Protein AF-A0A956TU95-F1 (afdb_monomer)

Foldseek 3Di:
DDDDDDDDDDDPDDDDDPPPNDPPPPPDPPPPPDDDPPDDDDPVRLVVQLVVLVVVCVVVVNPADEDEDEQQLQDAPFCLQGHAPVRNPVVVVVVVSVVHDHYHYQAQFAAFLVDPPSVRGDDPDGHLLNDDLQCCCDVVVPRLDPPCLSVVSSVPHPCPPVSHGPRNCSPPVNSVVSVVSSVVSCVVCVVVCVVVVVVVVVVCVVCVVPVVLVVVLVCCCVPPQVHNDLVNRDDPCSVVNVVSD

pLDDT: mean 85.21, std 19.34, range [27.42, 98.31]

Structure (mmCIF, N/CA/C/O backbone):
data_AF-A0A956TU95-F1
#
_entry.id   AF-A0A956TU95-F1
#
loop_
_atom_site.group_PDB
_atom_site.id
_atom_site.type_symbol
_atom_site.label_atom_id
_atom_site.label_alt_id
_atom_site.label_comp_id
_atom_site.label_asym_id
_atom_site.label_entity_id
_atom_site.label_seq_id
_atom_site.pdbx_PDB_ins_code
_atom_site.Cartn_x
_atom_site.Cartn_y
_atom_site.Cartn_z
_atom_site.occupancy
_atom_site.B_iso_or_equiv
_atom_site.auth_seq_id
_atom_site.auth_comp_id
_atom_site.auth_asym_id
_atom_site.auth_atom_id
_atom_site.pdbx_PDB_model_num
ATOM 1 N N . MET A 1 1 ? -40.706 9.376 -13.034 1.00 37.94 1 MET A N 1
ATOM 2 C CA . MET A 1 1 ? -40.965 10.592 -12.230 1.00 37.94 1 MET A CA 1
ATOM 3 C C . MET A 1 1 ? -40.762 10.244 -10.765 1.00 37.94 1 MET A C 1
ATOM 5 O O . MET A 1 1 ? -41.643 9.656 -10.154 1.00 37.94 1 MET A O 1
ATOM 9 N N . THR A 1 2 ? -39.578 10.524 -10.228 1.00 31.56 2 THR A N 1
ATOM 10 C CA . THR A 1 2 ? -39.187 10.119 -8.871 1.00 31.56 2 THR A CA 1
ATOM 11 C C . THR A 1 2 ? -39.361 11.313 -7.941 1.00 31.56 2 THR A C 1
ATOM 13 O O . THR A 1 2 ? -38.706 12.337 -8.124 1.00 31.56 2 THR A O 1
ATOM 16 N N . ARG A 1 3 ? -40.287 11.216 -6.980 1.00 27.42 3 ARG A N 1
ATOM 17 C CA . ARG A 1 3 ? -40.495 12.244 -5.952 1.00 27.42 3 ARG A CA 1
ATOM 18 C C . ARG A 1 3 ? -39.303 12.250 -4.998 1.00 27.42 3 ARG A C 1
ATOM 20 O O . ARG A 1 3 ? -39.079 11.281 -4.280 1.00 27.42 3 ARG A O 1
ATOM 27 N N . ILE A 1 4 ? -38.567 13.355 -4.988 1.00 32.22 4 ILE A N 1
ATOM 28 C CA . ILE A 1 4 ? -37.558 13.663 -3.976 1.00 32.22 4 ILE A CA 1
ATOM 29 C C . ILE A 1 4 ? -38.304 14.245 -2.772 1.00 32.22 4 ILE A C 1
ATOM 31 O O . ILE A 1 4 ? -38.918 15.305 -2.884 1.00 32.22 4 ILE A O 1
ATOM 35 N N . TYR A 1 5 ? -38.279 13.554 -1.633 1.00 29.09 5 TYR A N 1
ATOM 36 C CA . TYR A 1 5 ? -38.704 14.139 -0.362 1.00 29.09 5 TYR A CA 1
ATOM 37 C C . TYR A 1 5 ? -37.517 14.896 0.250 1.00 29.09 5 TYR A C 1
ATOM 39 O O . TYR A 1 5 ? -36.448 14.302 0.408 1.00 29.09 5 TYR A O 1
ATOM 47 N N . PRO A 1 6 ? -37.655 16.186 0.600 1.00 32.53 6 PRO A N 1
ATOM 48 C CA . PRO A 1 6 ? -36.599 16.904 1.295 1.00 32.53 6 PRO A CA 1
ATOM 49 C C . PRO A 1 6 ? -36.477 16.382 2.731 1.00 32.53 6 PRO A C 1
ATOM 51 O O . PRO A 1 6 ? -37.442 16.375 3.493 1.00 32.53 6 PRO A O 1
ATOM 54 N N . PHE A 1 7 ? -35.272 15.954 3.103 1.00 31.30 7 PHE A N 1
ATOM 55 C CA . PHE A 1 7 ? -34.919 15.633 4.481 1.00 31.30 7 PHE A CA 1
ATOM 56 C C . PHE A 1 7 ? -34.656 16.940 5.239 1.00 31.30 7 PHE A C 1
ATOM 58 O O . PHE A 1 7 ? -33.588 17.541 5.128 1.00 31.30 7 PHE A O 1
ATOM 65 N N . THR A 1 8 ? -35.643 17.416 5.993 1.00 35.06 8 THR A N 1
ATOM 66 C CA . THR A 1 8 ? -35.472 18.500 6.964 1.00 35.06 8 THR A CA 1
ATOM 67 C C . THR A 1 8 ? -34.904 17.924 8.259 1.00 35.06 8 THR A C 1
ATOM 69 O O . THR A 1 8 ? -35.538 17.100 8.915 1.00 35.06 8 THR A O 1
ATOM 72 N N . ALA A 1 9 ? -33.706 18.367 8.649 1.00 31.89 9 ALA A N 1
ATOM 73 C CA . ALA A 1 9 ? -33.129 18.032 9.948 1.00 31.89 9 ALA A CA 1
ATOM 74 C C . ALA A 1 9 ? -34.077 18.471 11.086 1.00 31.89 9 ALA A C 1
ATOM 76 O O . ALA A 1 9 ? -34.604 19.590 11.031 1.00 31.89 9 ALA A O 1
ATOM 77 N N . PRO A 1 10 ? -34.291 17.660 12.140 1.00 32.12 10 PRO A N 1
ATOM 78 C CA . PRO A 1 10 ? -35.087 18.098 13.275 1.00 32.12 10 PRO A CA 1
ATOM 79 C C . PRO A 1 10 ? -34.372 19.262 13.963 1.00 32.12 10 PRO A C 1
ATOM 81 O O . PRO A 1 10 ? -33.231 19.130 14.410 1.00 32.12 10 PRO A O 1
ATOM 84 N N . ARG A 1 11 ? -35.050 20.409 14.090 1.00 36.69 11 ARG A N 1
ATOM 85 C CA . ARG A 1 11 ? -34.656 21.420 15.076 1.00 36.69 11 ARG A CA 1
ATOM 86 C C . ARG A 1 11 ? -34.675 20.734 16.442 1.00 36.69 11 ARG A C 1
ATOM 88 O O . ARG A 1 11 ? -35.673 20.105 16.784 1.00 36.69 11 ARG A O 1
ATOM 95 N N . LEU A 1 12 ? -33.586 20.847 17.202 1.00 36.19 12 LEU A N 1
ATOM 96 C CA . LEU A 1 12 ? -33.517 20.428 18.604 1.00 36.19 12 LEU A CA 1
ATOM 97 C C . LEU A 1 12 ? -34.580 21.200 19.401 1.00 36.19 12 LEU A C 1
ATOM 99 O O . LEU A 1 12 ? -34.332 22.291 19.906 1.00 36.19 12 LEU A O 1
ATOM 103 N N . GLY A 1 13 ? -35.790 20.648 19.452 1.00 35.81 13 GLY A N 1
ATOM 104 C CA . GLY A 1 13 ? -36.880 21.147 20.271 1.00 35.81 13 GLY A CA 1
ATOM 105 C C . GLY A 1 13 ? -36.526 20.979 21.743 1.00 35.81 13 GLY A C 1
ATOM 106 O O . GLY A 1 13 ? -35.998 19.944 22.159 1.00 35.81 13 GLY A O 1
ATOM 107 N N . ALA A 1 14 ? -36.800 22.011 22.536 1.00 46.06 14 ALA A N 1
ATOM 108 C CA . ALA A 1 14 ? -36.749 21.916 23.986 1.00 46.06 14 ALA A CA 1
ATOM 109 C C . ALA A 1 14 ? -37.620 20.735 24.456 1.00 46.06 14 ALA A C 1
ATOM 111 O O . ALA A 1 14 ? -38.730 20.537 23.962 1.00 46.06 14 ALA A O 1
ATOM 112 N N . ARG A 1 15 ? -37.098 19.932 25.392 1.00 43.94 15 ARG A N 1
ATOM 113 C CA . ARG A 1 15 ? -37.820 18.777 25.947 1.00 43.94 15 ARG A CA 1
ATOM 114 C C . ARG A 1 15 ? -39.128 19.236 26.611 1.00 43.94 15 ARG A C 1
ATOM 116 O O . ARG A 1 15 ? -39.097 20.251 27.310 1.00 43.94 15 ARG A O 1
ATOM 123 N N . PRO A 1 16 ? -40.237 18.492 26.458 1.00 37.62 16 PRO A N 1
ATOM 124 C CA . PRO A 1 16 ? -41.486 18.827 27.129 1.00 37.62 16 PRO A CA 1
ATOM 125 C C . PRO A 1 16 ? -41.332 18.687 28.650 1.00 37.62 16 PRO A C 1
ATOM 127 O O . PRO A 1 16 ? -40.654 17.779 29.141 1.00 37.62 16 PRO A O 1
ATOM 130 N N . ALA A 1 17 ? -41.937 19.617 29.391 1.00 40.88 17 ALA A N 1
ATOM 131 C CA . ALA A 1 17 ? -42.044 19.551 30.844 1.00 40.88 17 ALA A CA 1
ATOM 132 C C . ALA A 1 17 ? -43.055 18.464 31.250 1.00 40.88 17 ALA A C 1
ATOM 134 O O . ALA A 1 17 ? -44.047 18.250 30.554 1.00 40.88 17 ALA A O 1
ATOM 135 N N . GLY A 1 18 ? -42.792 17.779 32.366 1.00 42.84 18 GLY A N 1
ATOM 136 C CA . GLY A 1 18 ? -43.745 16.846 32.970 1.00 42.84 18 GLY A CA 1
ATOM 137 C C . GLY A 1 18 ? -44.999 17.554 33.515 1.00 42.84 18 GLY A C 1
ATOM 138 O O . GLY A 1 18 ? -45.010 18.787 33.598 1.00 42.84 18 GLY A O 1
ATOM 139 N N . PRO A 1 19 ? -46.045 16.792 33.896 1.00 44.75 19 PRO A N 1
ATOM 140 C CA . PRO A 1 19 ? -47.382 17.308 34.232 1.00 44.75 19 PRO A CA 1
ATOM 141 C C . PRO A 1 19 ? -47.441 18.272 35.429 1.00 44.75 19 PRO A C 1
ATOM 143 O O . PRO A 1 19 ? -48.472 18.884 35.681 1.00 44.75 19 PRO A O 1
ATOM 146 N N . ASP A 1 20 ? -46.353 18.404 36.178 1.00 49.84 20 ASP A N 1
ATOM 147 C CA . ASP A 1 20 ? -46.237 19.134 37.437 1.00 49.84 20 ASP A CA 1
ATOM 148 C C . ASP A 1 20 ? -45.259 20.324 37.371 1.00 49.84 20 ASP A C 1
ATOM 150 O O . ASP A 1 20 ? -44.942 20.931 38.394 1.00 49.84 20 ASP A O 1
ATOM 154 N N . GLY A 1 21 ? -44.760 20.685 36.180 1.00 46.00 21 GLY A N 1
ATOM 155 C CA . GLY A 1 21 ? -43.944 21.894 35.970 1.00 46.00 21 GLY A CA 1
ATOM 156 C C . GLY A 1 21 ? -42.587 21.901 36.691 1.00 46.00 21 GLY A C 1
ATOM 157 O O . GLY A 1 21 ? -41.833 22.872 36.595 1.00 46.00 21 GLY A O 1
ATOM 158 N N . ARG A 1 22 ? -42.227 20.817 37.385 1.00 41.72 22 ARG A N 1
ATOM 159 C CA . ARG A 1 22 ? -40.938 20.653 38.056 1.00 41.72 22 ARG A CA 1
ATOM 160 C C . ARG A 1 22 ? -39.977 19.930 37.123 1.00 41.72 22 ARG A C 1
ATOM 162 O O . ARG A 1 22 ? -40.258 18.852 36.606 1.00 41.72 22 ARG A O 1
ATOM 169 N N . ARG A 1 23 ? -38.797 20.518 36.901 1.00 41.81 23 ARG A N 1
ATOM 170 C CA . ARG A 1 23 ? -37.696 19.809 36.235 1.00 41.81 23 ARG A CA 1
ATOM 171 C C . ARG A 1 23 ? -37.329 18.604 37.098 1.00 41.81 23 ARG A C 1
ATOM 173 O O . ARG A 1 23 ? -36.828 18.785 38.204 1.00 41.81 23 ARG A O 1
ATOM 180 N N . LEU A 1 24 ? -37.526 17.394 36.577 1.00 36.25 24 LEU A N 1
ATOM 181 C CA . LEU A 1 24 ? -36.921 16.185 37.132 1.00 36.25 24 LEU A CA 1
ATOM 182 C C . LEU A 1 24 ? -35.398 16.328 37.031 1.00 36.25 24 LEU A C 1
ATOM 184 O O . LEU A 1 24 ? -34.785 16.011 36.011 1.00 36.25 24 LEU A O 1
ATOM 188 N N . ILE A 1 25 ? -34.774 16.847 38.088 1.00 40.94 25 ILE A N 1
ATOM 189 C CA . ILE A 1 25 ? -33.332 16.747 38.274 1.00 40.94 25 ILE A CA 1
ATOM 190 C C . ILE A 1 25 ? -33.077 15.299 38.684 1.00 40.94 25 ILE A C 1
ATOM 192 O O . ILE A 1 25 ? -33.054 14.967 39.867 1.00 40.94 25 ILE A O 1
ATOM 196 N N . GLN A 1 26 ? -32.900 14.413 37.702 1.00 43.16 26 GLN A N 1
ATOM 197 C CA . GLN A 1 26 ? -32.188 13.169 37.964 1.00 43.16 26 GLN A CA 1
ATOM 198 C C . GLN A 1 26 ? -30.776 13.565 38.403 1.00 43.16 26 GLN A C 1
ATOM 200 O O . GLN A 1 26 ? -29.965 14.009 37.587 1.00 43.16 26 GLN A O 1
ATOM 205 N N . LYS A 1 27 ? -30.500 13.469 39.709 1.00 40.53 27 LYS A N 1
ATOM 206 C CA . LYS A 1 27 ? -29.136 13.537 40.235 1.00 40.53 27 LYS A CA 1
ATOM 207 C C . LYS A 1 27 ? -28.349 12.409 39.572 1.00 40.53 27 LYS A C 1
ATOM 209 O O . LYS A 1 27 ? -28.533 11.243 39.906 1.00 40.53 27 LYS A O 1
ATOM 214 N N . GLN A 1 28 ? -27.508 12.761 38.603 1.00 43.41 28 GLN A N 1
ATOM 215 C CA . GLN A 1 28 ? -26.506 11.839 38.086 1.00 43.41 28 GLN A CA 1
ATOM 216 C C . GLN A 1 28 ? -25.535 11.502 39.228 1.00 43.41 28 GLN A C 1
ATOM 218 O O . GLN A 1 28 ? -25.125 12.419 39.948 1.00 43.41 28 GLN A O 1
ATOM 223 N N . PRO A 1 29 ? -25.184 10.222 39.432 1.00 40.53 29 PRO A N 1
ATOM 224 C CA . PRO A 1 29 ? -24.221 9.845 40.454 1.00 40.53 29 PRO A CA 1
ATOM 225 C C . PRO A 1 29 ? -22.874 10.532 40.192 1.00 40.53 29 PRO A C 1
ATOM 227 O O . PRO A 1 29 ? -22.432 10.673 39.049 1.00 40.53 29 PRO A O 1
ATOM 230 N N . ALA A 1 30 ? -22.227 10.986 41.266 1.00 37.97 30 ALA A N 1
ATOM 231 C CA . ALA A 1 30 ? -20.909 11.603 41.203 1.00 37.97 30 ALA A CA 1
ATOM 232 C C . ALA A 1 30 ? -19.907 10.600 40.599 1.00 37.97 30 ALA A C 1
ATOM 234 O O . ALA A 1 30 ? -19.631 9.563 41.194 1.00 37.97 30 ALA A O 1
ATOM 235 N N . GLY A 1 31 ? -19.418 10.882 39.386 1.00 44.78 31 GLY A N 1
ATOM 236 C CA . GLY A 1 31 ? -18.477 10.020 38.651 1.00 44.78 31 GLY A CA 1
ATOM 237 C C . GLY A 1 31 ? -18.773 9.851 37.154 1.00 44.78 31 GLY A C 1
ATOM 238 O O . GLY A 1 31 ? -17.904 9.416 36.388 1.00 44.78 31 GLY A O 1
ATOM 239 N N . THR A 1 32 ? -19.960 10.237 36.678 1.00 46.06 32 THR A N 1
ATOM 240 C CA . THR A 1 32 ? -20.241 10.280 35.236 1.00 46.06 32 THR A CA 1
ATOM 241 C C . THR A 1 32 ? -19.661 11.546 34.615 1.00 46.06 32 THR A C 1
ATOM 243 O O . THR A 1 32 ? -20.296 12.599 34.607 1.00 46.06 32 THR A O 1
ATOM 246 N N . ALA A 1 33 ? -18.441 11.441 34.080 1.00 52.47 33 ALA A N 1
ATOM 247 C CA . ALA A 1 33 ? -17.902 12.412 33.135 1.00 52.47 33 ALA A CA 1
ATOM 248 C C . ALA A 1 33 ? -18.957 12.680 32.050 1.00 52.47 33 ALA A C 1
ATOM 250 O O . ALA A 1 33 ? -19.338 11.789 31.290 1.00 52.47 33 ALA A O 1
ATOM 251 N N . ARG A 1 34 ? -19.494 13.900 32.041 1.00 53.31 34 ARG A N 1
ATOM 252 C CA . ARG A 1 34 ? -20.486 14.343 31.063 1.00 53.31 34 ARG A CA 1
ATOM 253 C C . ARG A 1 34 ? -19.830 14.262 29.686 1.00 53.31 34 ARG A C 1
ATOM 255 O O . ARG A 1 34 ? -18.861 14.986 29.463 1.00 53.31 34 ARG A O 1
ATOM 262 N N . MET A 1 35 ? -20.336 13.403 28.794 1.00 55.69 35 MET A N 1
ATOM 263 C CA . MET A 1 35 ? -19.842 13.331 27.414 1.00 55.69 35 MET A CA 1
ATOM 264 C C . MET A 1 35 ? -19.888 14.735 26.807 1.00 55.69 35 MET A C 1
ATOM 266 O O . MET A 1 35 ? -20.953 15.348 26.694 1.00 55.69 35 MET A O 1
ATOM 270 N N . ARG A 1 36 ? -18.710 15.276 26.495 1.00 59.56 36 ARG A N 1
ATOM 271 C CA . ARG A 1 36 ? -18.563 16.574 25.839 1.00 59.56 36 ARG A CA 1
ATOM 272 C C . ARG A 1 36 ? -18.467 16.318 24.342 1.00 59.56 36 ARG A C 1
ATOM 274 O O . ARG A 1 36 ? -17.463 15.792 23.877 1.00 59.56 36 ARG A O 1
ATOM 281 N N . PHE A 1 37 ? -19.509 16.684 23.602 1.00 66.75 37 PHE A N 1
ATOM 282 C CA . PHE A 1 37 ? -19.467 16.698 22.141 1.00 66.75 37 PHE A CA 1
ATOM 283 C C . PHE A 1 37 ? -18.490 17.782 21.651 1.00 66.75 37 PHE A C 1
ATOM 285 O O . PHE A 1 37 ? -18.323 18.803 22.319 1.00 66.75 37 PHE A O 1
ATOM 292 N N . GLY A 1 38 ? -17.843 17.560 20.502 1.00 78.69 38 GLY A N 1
ATOM 293 C CA . GLY A 1 38 ? -16.916 18.525 19.886 1.00 78.69 38 GLY A CA 1
ATOM 294 C C . GLY A 1 38 ? -15.426 18.299 20.173 1.00 78.69 38 GLY A C 1
ATOM 295 O O . GLY A 1 38 ? -14.608 19.128 19.791 1.00 78.69 38 GLY A O 1
ATOM 296 N N . ARG A 1 39 ? -15.055 17.186 20.817 1.00 87.19 39 ARG A N 1
ATOM 297 C CA . ARG A 1 39 ? -13.665 16.711 20.909 1.00 87.19 39 ARG A CA 1
ATOM 298 C C . ARG A 1 39 ? -13.599 15.193 20.758 1.00 87.19 39 ARG A C 1
ATOM 300 O O . ARG A 1 39 ? -14.607 14.516 20.953 1.00 87.19 39 ARG A O 1
ATOM 307 N N . ALA A 1 40 ? -12.410 14.669 20.469 1.00 87.06 40 ALA A N 1
ATOM 308 C CA . ALA A 1 40 ? -12.150 13.236 20.562 1.00 87.06 40 ALA A CA 1
ATOM 309 C C . ALA A 1 40 ? -12.365 12.729 22.001 1.00 87.06 40 ALA A C 1
ATOM 311 O O . ALA A 1 40 ? -12.139 13.470 22.969 1.00 87.06 40 ALA A O 1
ATOM 312 N N . LEU A 1 41 ? -12.802 11.472 22.133 1.00 91.25 41 LEU A N 1
ATOM 313 C CA . LEU A 1 41 ? -12.890 10.787 23.423 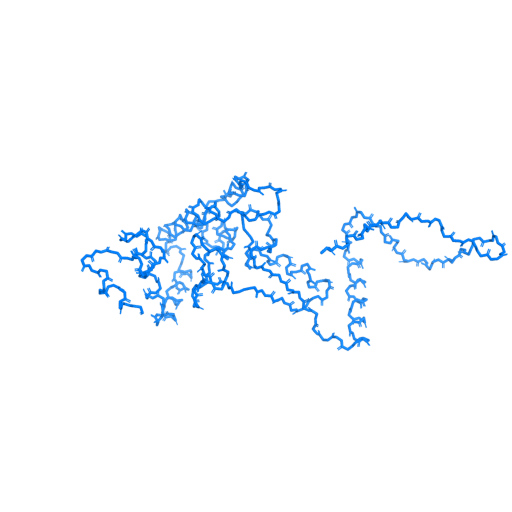1.00 91.25 41 LEU A CA 1
ATOM 314 C C . LEU A 1 41 ? -11.488 10.659 24.033 1.00 91.25 41 LEU A C 1
ATOM 316 O O . LEU A 1 41 ? -10.515 10.422 23.316 1.00 91.25 41 LEU A O 1
ATOM 320 N N . ASN A 1 42 ? -11.386 10.821 25.350 1.00 92.56 42 ASN A N 1
ATOM 321 C CA . ASN A 1 42 ? -10.172 10.455 26.077 1.00 92.56 42 ASN A CA 1
ATOM 322 C C . ASN A 1 42 ? -10.138 8.939 26.334 1.00 92.56 42 ASN A C 1
ATOM 324 O O . ASN A 1 42 ? -11.125 8.245 26.099 1.00 92.56 42 ASN A O 1
ATOM 328 N N . GLU A 1 43 ? -9.025 8.422 26.851 1.00 93.31 43 GLU A N 1
ATOM 329 C CA . GLU A 1 43 ? -8.864 6.974 27.040 1.00 93.31 43 GLU A CA 1
ATOM 330 C C . GLU A 1 43 ? -9.894 6.359 28.000 1.00 93.31 4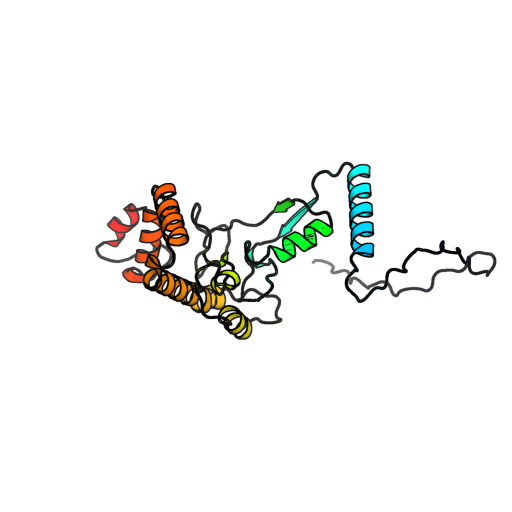3 GLU A C 1
ATOM 332 O O . GLU A 1 43 ? -10.446 5.302 27.710 1.00 93.31 43 GLU A O 1
ATOM 337 N N . ALA A 1 44 ? -10.260 7.044 29.087 1.00 94.25 44 ALA A N 1
ATOM 338 C CA . ALA A 1 44 ? -11.281 6.540 30.008 1.00 94.25 44 ALA A CA 1
ATOM 339 C C . ALA A 1 44 ? -12.684 6.501 29.368 1.00 94.25 44 ALA A C 1
ATOM 341 O O . ALA A 1 44 ? -13.482 5.603 29.644 1.00 94.25 44 ALA A O 1
ATOM 342 N N . GLU A 1 45 ? -13.003 7.479 28.518 1.00 93.94 45 GLU A N 1
ATOM 343 C CA . GLU A 1 45 ? -14.240 7.505 27.734 1.00 93.94 45 GLU A CA 1
ATOM 344 C C . GLU A 1 45 ? -14.245 6.407 26.665 1.00 93.94 45 GLU A C 1
ATOM 346 O O . GLU A 1 45 ? -15.270 5.749 26.487 1.00 93.94 45 GLU A O 1
ATOM 351 N N . TRP A 1 46 ? -13.109 6.163 26.010 1.00 94.81 46 TRP A N 1
ATOM 352 C CA . TRP A 1 46 ? -12.959 5.072 25.053 1.00 94.81 46 TRP A CA 1
ATOM 353 C C . TRP A 1 46 ? -13.134 3.699 25.694 1.00 94.81 46 TRP A C 1
ATOM 355 O O . TRP A 1 46 ? -13.912 2.906 25.175 1.00 94.81 46 TRP A O 1
ATOM 365 N N . SER A 1 47 ? -12.501 3.427 26.839 1.00 95.56 47 SER A N 1
ATOM 366 C CA . SER A 1 47 ? -12.669 2.136 27.520 1.00 95.56 47 SER A CA 1
ATOM 367 C C . SER A 1 47 ? -14.134 1.871 27.885 1.00 95.56 47 SER A C 1
ATOM 369 O O . SER A 1 47 ? -14.630 0.755 27.737 1.00 95.56 47 SER A O 1
ATOM 371 N N . ARG A 1 48 ? -14.868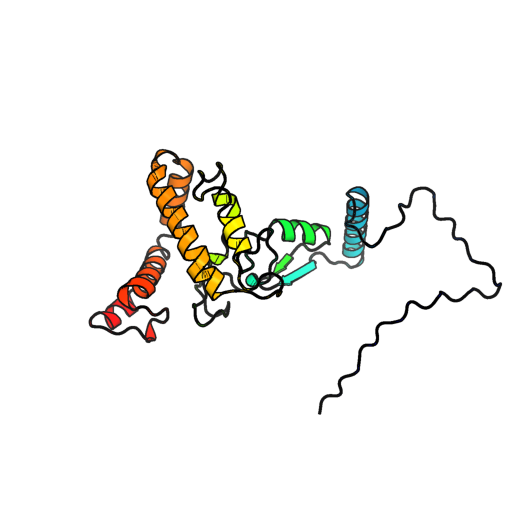 2.908 28.317 1.00 95.75 48 ARG A N 1
ATOM 372 C CA . ARG A 1 48 ? -16.314 2.807 28.586 1.00 95.75 48 ARG A CA 1
ATOM 373 C C . ARG A 1 48 ? -17.120 2.564 27.310 1.00 95.75 48 ARG A C 1
ATOM 375 O O . ARG A 1 48 ? -18.062 1.775 27.334 1.00 95.75 48 ARG A O 1
ATOM 382 N N . TYR A 1 49 ? -16.766 3.237 26.216 1.00 95.38 49 TYR A N 1
ATOM 383 C CA . TYR A 1 49 ? -17.395 3.044 24.912 1.00 95.38 49 TYR A CA 1
ATOM 384 C C . TYR A 1 49 ? -17.198 1.605 24.408 1.00 95.38 49 TYR A C 1
ATOM 386 O O . TYR A 1 49 ? -18.173 0.934 24.077 1.00 95.38 49 TYR A O 1
ATOM 394 N N . GLU A 1 50 ? -15.963 1.103 24.424 1.00 96.25 50 GLU A N 1
ATOM 395 C CA . GLU A 1 50 ? -15.607 -0.253 23.990 1.00 96.25 50 GLU A CA 1
ATOM 396 C C . GLU A 1 50 ? -16.337 -1.315 24.826 1.00 96.25 50 GLU A C 1
ATOM 398 O O . GLU A 1 50 ? -16.900 -2.261 24.273 1.00 96.25 50 GLU A O 1
ATOM 403 N N . GLN A 1 51 ? -16.426 -1.120 26.149 1.00 97.38 51 GLN A N 1
ATOM 404 C CA . GLN A 1 51 ? -17.207 -1.989 27.032 1.00 97.38 51 GLN A CA 1
ATOM 405 C C . GLN A 1 51 ? -18.700 -1.990 26.666 1.00 97.38 51 GLN A C 1
ATOM 407 O O . GLN A 1 51 ? -19.318 -3.055 26.605 1.00 97.38 51 GLN A O 1
ATOM 412 N N . ALA A 1 52 ? -19.287 -0.816 26.411 1.00 97.38 52 ALA A N 1
ATOM 413 C CA . ALA A 1 52 ? -20.695 -0.697 26.040 1.00 97.38 52 ALA A CA 1
ATOM 414 C C . ALA A 1 52 ? -20.990 -1.379 24.694 1.00 97.38 52 ALA A C 1
ATOM 416 O O . ALA A 1 52 ? -21.978 -2.105 24.576 1.00 97.38 52 ALA A O 1
ATOM 417 N N . VAL A 1 53 ? -20.112 -1.202 23.702 1.00 96.94 53 VAL A N 1
ATOM 418 C CA . VAL A 1 53 ? -20.215 -1.880 22.403 1.00 96.94 53 VAL A CA 1
ATOM 419 C C . VAL A 1 53 ? -20.068 -3.393 22.559 1.00 96.94 53 VAL A C 1
ATOM 421 O O . VAL A 1 53 ? -20.870 -4.136 21.997 1.00 96.94 53 VAL A O 1
ATOM 424 N N . GLY A 1 54 ? -19.112 -3.864 23.364 1.00 96.50 54 GLY A N 1
ATOM 425 C CA . GLY A 1 54 ? -18.937 -5.289 23.654 1.00 96.50 54 GLY A CA 1
ATOM 426 C C . GLY A 1 54 ? -20.184 -5.920 24.283 1.00 96.50 54 GLY A C 1
ATOM 427 O O . GLY A 1 54 ? -20.662 -6.952 23.813 1.00 96.50 54 GLY A O 1
ATOM 428 N N . GLN A 1 55 ? -20.773 -5.262 25.286 1.00 97.75 55 GLN A N 1
ATOM 429 C CA . GLN A 1 55 ? -22.026 -5.709 25.907 1.00 97.75 55 GLN A CA 1
ATOM 430 C C . GLN A 1 55 ? -23.199 -5.706 24.921 1.00 97.75 55 GLN A C 1
ATOM 432 O O . GLN A 1 55 ? -24.020 -6.623 24.943 1.00 97.75 55 GLN A O 1
ATOM 437 N N . ALA A 1 56 ? -23.291 -4.695 24.053 1.00 97.62 56 ALA A N 1
ATOM 438 C CA . ALA A 1 56 ? -24.325 -4.632 23.026 1.00 97.62 56 ALA A CA 1
ATOM 439 C C . ALA A 1 56 ? -24.186 -5.787 22.024 1.00 97.62 56 ALA A C 1
ATOM 441 O O . ALA A 1 56 ? -25.161 -6.494 21.783 1.00 97.62 56 ALA A O 1
ATOM 442 N N . LYS A 1 57 ? -22.974 -6.035 21.509 1.00 97.31 57 LYS A N 1
ATOM 443 C CA . LYS A 1 57 ? -22.681 -7.166 20.617 1.00 97.31 57 LYS A CA 1
ATOM 444 C C . LYS A 1 57 ? -23.072 -8.499 21.252 1.00 97.31 57 LYS A C 1
ATOM 446 O O . LYS A 1 57 ? -23.780 -9.278 20.623 1.00 97.31 57 LYS A O 1
ATOM 451 N N . GLN A 1 58 ? -22.699 -8.719 22.515 1.00 97.56 58 GLN A N 1
ATOM 452 C CA . GLN A 1 58 ? -23.054 -9.935 23.250 1.00 97.56 58 GLN A CA 1
ATOM 453 C C . GLN A 1 58 ? -24.574 -10.110 23.383 1.00 97.56 58 GLN A C 1
ATOM 455 O O . GLN A 1 58 ? -25.095 -11.188 23.116 1.00 97.56 58 GLN A O 1
ATOM 460 N N . ARG A 1 59 ? -25.302 -9.052 23.763 1.00 98.19 59 ARG A N 1
ATOM 461 C CA . ARG A 1 59 ? -26.769 -9.099 23.918 1.00 98.19 59 ARG A CA 1
ATOM 462 C C . ARG A 1 59 ? -27.506 -9.315 22.600 1.00 98.19 59 ARG A C 1
ATOM 464 O O . ARG A 1 59 ? -28.584 -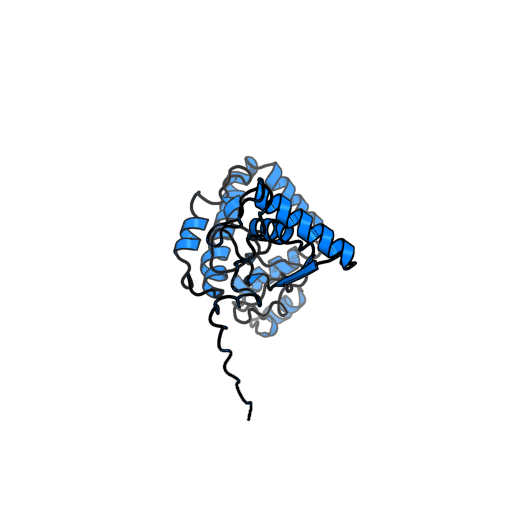9.896 22.606 1.00 98.19 59 ARG A O 1
ATOM 471 N N . LEU A 1 60 ? -26.946 -8.820 21.501 1.00 97.81 60 LEU A N 1
ATOM 472 C CA . LEU A 1 60 ? -27.509 -8.958 20.160 1.00 97.81 60 LEU A CA 1
ATOM 473 C C . LEU A 1 60 ? -27.054 -10.242 19.448 1.00 97.81 60 LEU A C 1
ATOM 475 O O . LEU A 1 60 ? -27.509 -10.493 18.338 1.00 97.81 60 LEU A O 1
ATOM 479 N N . GLY A 1 61 ? -26.153 -11.033 20.046 1.00 97.62 61 GLY A N 1
ATOM 480 C CA . GLY A 1 61 ? -25.568 -12.209 19.395 1.00 97.62 61 GLY A CA 1
ATOM 481 C C . GLY A 1 61 ? -24.714 -11.868 18.167 1.00 97.62 61 GLY A C 1
ATOM 482 O O . GLY A 1 61 ? -24.604 -12.674 17.250 1.00 97.62 61 GLY A O 1
ATOM 483 N N . VAL A 1 62 ? -24.134 -10.663 18.112 1.00 97.38 62 VAL A N 1
ATOM 484 C CA . VAL A 1 62 ? -23.313 -10.200 16.984 1.00 97.38 62 VAL A CA 1
ATOM 485 C C . VAL A 1 62 ? -21.847 -10.516 17.253 1.00 97.38 62 VAL A C 1
ATOM 487 O O . VAL A 1 62 ? -21.163 -9.786 17.971 1.00 97.38 62 VAL A O 1
ATOM 490 N N . GLU A 1 63 ? -21.339 -11.575 16.633 1.00 95.31 63 GLU A N 1
ATOM 491 C CA . GLU A 1 63 ? -19.912 -11.912 16.680 1.00 95.31 63 GLU A CA 1
ATOM 492 C C . GLU A 1 63 ? -19.099 -10.966 15.785 1.00 95.31 63 GLU A C 1
ATOM 494 O O . GLU A 1 63 ? -18.153 -10.309 16.238 1.00 95.31 63 GLU A O 1
ATOM 499 N N . ASN A 1 64 ? -19.537 -10.810 14.532 1.00 96.31 64 ASN A N 1
ATOM 500 C CA . ASN A 1 64 ? -18.851 -10.020 13.516 1.00 96.31 64 ASN A CA 1
ATOM 501 C C . ASN A 1 64 ? -19.616 -8.746 13.165 1.00 96.31 64 ASN A C 1
ATOM 503 O O . ASN A 1 64 ? -20.780 -8.784 12.776 1.00 96.31 64 ASN A O 1
ATOM 507 N N . LEU A 1 65 ? -18.927 -7.612 13.276 1.00 96.81 65 LEU A N 1
ATOM 508 C CA . LEU A 1 65 ? -19.378 -6.324 12.775 1.00 96.81 65 LEU A CA 1
ATOM 509 C C . LEU A 1 65 ? -18.426 -5.907 11.652 1.00 96.81 65 LEU A C 1
ATOM 511 O O . LEU A 1 65 ? -17.260 -5.584 11.897 1.00 96.81 65 LEU A O 1
ATOM 515 N N . GLY A 1 66 ? -18.934 -5.978 10.423 1.00 96.62 66 GLY A N 1
ATOM 516 C CA . GLY A 1 66 ? -18.171 -5.720 9.209 1.00 96.62 66 GLY A CA 1
ATOM 517 C C . GLY A 1 66 ? -18.301 -4.287 8.709 1.00 96.62 66 GLY A C 1
ATOM 518 O O . GLY A 1 66 ? -19.383 -3.705 8.736 1.00 96.62 66 GLY A O 1
ATOM 519 N N . MET A 1 67 ? -17.193 -3.734 8.224 1.00 96.31 67 MET A N 1
ATOM 520 C CA . MET A 1 67 ? -17.153 -2.498 7.448 1.00 96.31 67 MET A CA 1
ATOM 521 C C . MET A 1 67 ? -16.819 -2.847 6.000 1.00 96.31 67 MET A C 1
ATOM 523 O O . MET A 1 67 ? -15.815 -3.509 5.749 1.00 96.31 67 MET A O 1
ATOM 527 N N . ILE A 1 68 ? -17.630 -2.368 5.058 1.00 96.62 68 ILE A N 1
ATOM 528 C CA . ILE A 1 68 ? -17.350 -2.482 3.625 1.00 96.62 68 ILE A CA 1
ATOM 529 C C . ILE A 1 68 ? -16.841 -1.128 3.139 1.00 96.62 68 ILE A C 1
ATOM 531 O O . ILE A 1 68 ? -17.546 -0.126 3.264 1.00 96.62 68 ILE A O 1
ATOM 535 N N . THR A 1 69 ? -15.629 -1.088 2.594 1.00 95.19 69 THR A N 1
ATOM 536 C CA . THR A 1 69 ? -15.063 0.138 2.018 1.00 95.19 69 THR A CA 1
ATOM 537 C C . THR A 1 69 ? -14.118 -0.184 0.864 1.00 95.19 69 THR A C 1
ATOM 539 O O . THR A 1 69 ? -13.270 -1.060 1.012 1.00 95.19 69 THR A O 1
ATOM 542 N N . PRO A 1 70 ? -14.190 0.539 -0.266 1.00 94.56 70 PRO A N 1
ATOM 543 C CA . PRO A 1 70 ? -13.164 0.448 -1.297 1.00 94.56 70 PRO A CA 1
ATOM 544 C C . PRO A 1 70 ? -11.796 0.875 -0.753 1.00 94.56 70 PRO A C 1
ATOM 546 O O . PRO A 1 70 ? -11.699 1.877 -0.034 1.00 94.56 70 PRO A O 1
ATOM 549 N N . ILE A 1 71 ? -10.734 0.177 -1.149 1.00 94.81 71 ILE A N 1
ATOM 550 C CA . ILE A 1 71 ? -9.354 0.420 -0.721 1.00 94.81 71 ILE A CA 1
ATOM 551 C C . ILE A 1 71 ? -8.936 1.854 -1.030 1.00 94.81 71 ILE A C 1
ATOM 553 O O . ILE A 1 71 ? -8.401 2.560 -0.180 1.00 94.81 71 ILE A O 1
ATOM 557 N N . ARG A 1 72 ? -9.251 2.333 -2.237 1.00 92.38 72 ARG A N 1
ATOM 558 C CA . ARG A 1 72 ? -8.864 3.678 -2.697 1.00 92.38 72 ARG A CA 1
ATOM 559 C C . ARG A 1 72 ? -9.547 4.803 -1.908 1.00 92.38 72 ARG A C 1
ATOM 561 O O . ARG A 1 72 ? -9.155 5.959 -2.047 1.00 92.38 72 ARG A O 1
ATOM 568 N N . SER A 1 73 ? -10.585 4.479 -1.132 1.00 93.44 73 SER A N 1
ATOM 569 C CA . SER A 1 73 ? -11.287 5.399 -0.227 1.00 93.44 73 SER A CA 1
ATOM 570 C C . SER A 1 73 ? -10.807 5.307 1.220 1.00 93.44 73 SER A C 1
ATOM 572 O O . SER A 1 73 ? -11.257 6.099 2.047 1.00 93.44 73 SER A O 1
ATOM 574 N N . LEU A 1 74 ? -9.909 4.369 1.539 1.00 94.81 74 LEU A N 1
ATOM 575 C CA . LEU A 1 74 ? -9.353 4.266 2.878 1.00 94.81 74 LEU A CA 1
ATOM 576 C C . LEU A 1 74 ? -8.556 5.531 3.223 1.00 94.81 74 LEU A C 1
ATOM 578 O O . LEU A 1 74 ? -7.739 5.988 2.419 1.00 94.81 74 LEU A O 1
ATOM 582 N N . PRO A 1 75 ? -8.767 6.104 4.415 1.00 91.62 75 PRO A N 1
ATOM 583 C CA . PRO A 1 75 ? -7.996 7.250 4.854 1.00 91.62 75 PRO A CA 1
ATOM 584 C C . PRO A 1 75 ? -6.582 6.815 5.248 1.00 91.62 75 PRO A C 1
ATOM 586 O O . PRO A 1 75 ? -6.392 5.865 6.007 1.00 91.62 75 PRO A O 1
ATOM 589 N N . THR A 1 76 ? -5.597 7.566 4.769 1.00 91.88 76 THR A N 1
ATOM 590 C CA . THR A 1 76 ? -4.183 7.436 5.127 1.00 91.88 76 THR A CA 1
ATOM 591 C C . THR A 1 76 ? -3.731 8.698 5.876 1.00 91.88 76 THR A C 1
ATOM 593 O O . THR A 1 76 ? -4.280 9.778 5.628 1.00 91.88 76 THR A O 1
ATOM 596 N N . PRO A 1 77 ? -2.743 8.620 6.791 1.00 91.94 77 PRO A N 1
ATOM 597 C CA . PRO A 1 77 ? -2.228 9.799 7.497 1.00 91.94 77 PRO A CA 1
ATOM 598 C C . PRO A 1 77 ? -1.725 10.905 6.560 1.00 91.94 77 PRO A C 1
ATOM 600 O O . PRO A 1 77 ? -1.958 12.086 6.810 1.00 91.94 77 PRO A O 1
ATOM 603 N N . LEU A 1 78 ? -1.068 10.517 5.462 1.00 92.50 78 LEU A N 1
ATOM 604 C CA . LEU A 1 78 ? -0.620 11.412 4.400 1.00 92.50 78 LEU A CA 1
ATOM 605 C C . LEU A 1 78 ? -1.373 11.101 3.104 1.00 92.50 78 LEU A C 1
ATOM 607 O O . LEU A 1 78 ? -1.360 9.973 2.614 1.00 92.50 78 LEU A O 1
ATOM 611 N N . ASN A 1 79 ? -2.026 12.117 2.535 1.00 92.31 79 ASN A N 1
ATOM 612 C CA . ASN A 1 79 ? -2.838 11.973 1.329 1.00 92.31 79 ASN A CA 1
ATOM 613 C C . ASN A 1 79 ? -1.981 12.086 0.059 1.00 92.31 79 ASN A C 1
ATOM 615 O O . ASN A 1 79 ? -1.893 13.155 -0.551 1.00 92.31 79 ASN A O 1
ATOM 619 N N . THR A 1 80 ? -1.405 10.966 -0.374 1.00 93.25 80 THR A N 1
ATOM 620 C CA . THR A 1 80 ? -0.611 10.839 -1.611 1.00 93.25 80 THR A CA 1
ATOM 621 C C . THR A 1 80 ? -1.458 10.868 -2.894 1.00 93.25 80 THR A C 1
ATOM 623 O O . THR A 1 80 ? -0.932 10.694 -3.991 1.00 93.25 80 THR A O 1
ATOM 626 N N . GLY A 1 81 ? -2.767 11.123 -2.785 1.00 93.06 81 GLY A N 1
ATOM 627 C CA . GLY A 1 81 ? -3.712 11.141 -3.903 1.00 93.06 81 GLY A CA 1
ATOM 628 C C . GLY A 1 81 ? -4.621 9.917 -3.964 1.00 93.06 81 GLY A C 1
ATOM 629 O O . GLY A 1 81 ? -5.582 9.929 -4.734 1.00 93.06 81 GLY A O 1
ATOM 630 N N . ILE A 1 82 ? -4.367 8.881 -3.164 1.00 93.38 82 ILE A N 1
ATOM 631 C CA . ILE A 1 82 ? -5.167 7.655 -3.135 1.00 93.38 82 ILE A CA 1
ATOM 632 C C . ILE A 1 82 ? -5.084 6.978 -1.762 1.00 93.38 82 ILE A C 1
ATOM 634 O O . ILE A 1 82 ? -4.065 7.089 -1.085 1.00 93.38 82 ILE A O 1
ATOM 638 N N . GLY A 1 83 ? -6.157 6.298 -1.352 1.00 93.81 83 GLY A N 1
ATOM 639 C CA . GLY A 1 83 ? -6.134 5.410 -0.190 1.00 93.81 83 GLY A CA 1
ATOM 640 C C . GLY A 1 83 ? -5.382 4.107 -0.466 1.00 93.81 83 GLY A C 1
ATOM 641 O O . GLY A 1 83 ? -5.319 3.658 -1.613 1.00 93.81 83 GLY A O 1
ATOM 642 N N . SER A 1 84 ? -4.847 3.493 0.587 1.00 93.94 84 SER A N 1
ATOM 643 C CA . SER A 1 84 ? -4.121 2.224 0.515 1.00 93.94 84 SER A CA 1
ATOM 644 C C . SER A 1 84 ? -4.395 1.343 1.732 1.00 93.94 84 SER A C 1
ATOM 646 O O . SER A 1 84 ? -4.652 1.848 2.825 1.00 93.94 84 SER A O 1
ATOM 648 N N . LEU A 1 85 ? -4.322 0.021 1.561 1.00 93.69 85 LEU A N 1
ATOM 649 C CA . LEU A 1 85 ? -4.489 -0.939 2.657 1.00 93.69 85 LEU A CA 1
ATOM 650 C C . LEU A 1 85 ? -3.422 -0.754 3.740 1.00 93.69 85 LEU A C 1
ATOM 652 O O . LEU A 1 85 ? -3.751 -0.674 4.924 1.00 93.69 85 LEU A O 1
ATOM 656 N N . HIS A 1 86 ? -2.151 -0.647 3.343 1.00 93.56 86 HIS A N 1
ATOM 657 C CA . HIS A 1 86 ? -1.045 -0.551 4.296 1.00 93.56 86 HIS A CA 1
ATOM 658 C C . HIS A 1 86 ? -0.932 0.840 4.933 1.00 93.56 86 HIS A C 1
ATOM 660 O O . HIS A 1 86 ? -0.552 0.943 6.096 1.00 93.56 86 HIS A O 1
ATOM 666 N N . GLY A 1 87 ? -1.343 1.904 4.234 1.00 93.69 87 GLY A N 1
ATOM 667 C CA . GLY A 1 87 ? -1.401 3.253 4.808 1.00 93.69 87 GLY A CA 1
ATOM 668 C C . GLY A 1 87 ? -2.582 3.462 5.764 1.00 93.69 87 GLY A C 1
ATOM 669 O O . GLY A 1 87 ? -2.571 4.392 6.569 1.00 93.69 87 GLY A O 1
ATOM 670 N N . ALA A 1 88 ? -3.601 2.601 5.710 1.00 95.81 88 ALA A N 1
ATOM 671 C CA . ALA A 1 88 ? -4.813 2.711 6.520 1.00 95.81 88 ALA A CA 1
ATOM 672 C C . ALA A 1 88 ? -4.744 1.978 7.871 1.00 95.81 88 ALA A C 1
ATOM 674 O O . ALA A 1 88 ? -5.744 1.927 8.590 1.00 95.81 88 ALA A O 1
ATOM 675 N N . LEU A 1 89 ? -3.586 1.440 8.271 1.00 94.62 89 LEU A N 1
ATOM 676 C CA . LEU A 1 89 ? -3.434 0.751 9.561 1.00 94.62 89 LEU A CA 1
ATOM 677 C C . LEU A 1 89 ? -3.926 1.581 10.771 1.00 94.62 89 LEU A C 1
ATOM 679 O O . LEU A 1 89 ? -4.651 1.022 11.601 1.00 94.62 89 LEU A O 1
ATOM 683 N N . PRO A 1 90 ? -3.655 2.902 10.880 1.00 94.88 90 PRO A N 1
ATOM 684 C CA . PRO A 1 90 ? -4.211 3.718 11.964 1.00 94.88 90 PRO A CA 1
ATOM 685 C C . PRO A 1 90 ? -5.744 3.798 11.937 1.00 94.88 90 PRO A C 1
ATOM 687 O O . PRO A 1 90 ? -6.390 3.799 12.986 1.00 94.88 90 PRO A O 1
ATOM 690 N N . PHE A 1 91 ? -6.341 3.824 10.743 1.00 95.12 91 PHE A N 1
ATOM 691 C CA . PHE A 1 91 ? -7.791 3.815 10.573 1.00 95.12 91 PHE A CA 1
ATOM 692 C C . PHE A 1 91 ? -8.405 2.477 10.987 1.00 95.12 91 PHE A C 1
ATOM 694 O O . PHE A 1 91 ? -9.412 2.466 11.694 1.00 95.12 91 PHE A O 1
ATOM 701 N N . PHE A 1 92 ? -7.771 1.356 10.637 1.00 95.88 92 PHE A N 1
ATOM 702 C CA . PHE A 1 92 ? -8.198 0.041 11.114 1.00 95.88 92 PHE A CA 1
ATOM 703 C C . PHE A 1 92 ? -8.105 -0.077 12.640 1.00 95.88 92 PHE A C 1
ATOM 705 O O . PHE A 1 92 ? -9.016 -0.613 13.275 1.00 95.88 92 PHE A O 1
ATOM 712 N N . GLY A 1 93 ? -7.068 0.507 13.247 1.00 95.12 93 GLY A N 1
ATOM 713 C CA . GLY A 1 93 ? -6.978 0.664 14.698 1.00 95.12 93 GLY A CA 1
ATOM 714 C C . GLY A 1 93 ? -8.166 1.440 15.271 1.00 95.12 93 GLY A C 1
ATOM 715 O O . GLY A 1 93 ? -8.797 0.984 16.221 1.00 95.12 93 GLY A O 1
ATOM 716 N N . PHE A 1 94 ? -8.527 2.570 14.660 1.00 94.56 94 PHE A N 1
ATOM 717 C CA . PHE A 1 94 ? -9.666 3.390 15.076 1.00 94.56 94 PHE A CA 1
ATOM 718 C C . PHE A 1 94 ? -11.015 2.657 14.973 1.00 94.56 94 PHE A C 1
ATOM 720 O O . PHE A 1 94 ? -11.758 2.615 15.953 1.00 94.56 94 PHE A O 1
ATOM 727 N N . ILE A 1 95 ? -11.344 2.042 13.833 1.00 95.69 95 ILE A N 1
ATOM 728 C CA . ILE A 1 95 ? -12.640 1.354 13.674 1.00 95.69 95 ILE A CA 1
ATOM 729 C C . ILE A 1 95 ? -12.745 0.103 14.552 1.00 95.69 95 ILE A C 1
ATOM 731 O O . ILE A 1 95 ? -13.845 -0.260 14.970 1.00 95.69 95 ILE A O 1
ATOM 735 N N . LYS A 1 96 ? -11.615 -0.529 14.893 1.00 96.19 96 LYS A N 1
ATOM 736 C CA . LYS A 1 96 ? -11.596 -1.636 15.850 1.00 96.19 96 LYS A CA 1
ATOM 737 C C . LYS A 1 96 ? -12.122 -1.195 17.213 1.00 96.19 96 LYS A C 1
ATOM 739 O O . LYS A 1 96 ? -12.937 -1.900 17.806 1.00 96.19 96 LYS A O 1
ATOM 744 N N . ARG A 1 97 ? -11.753 0.010 17.665 1.00 95.31 97 ARG A N 1
ATOM 745 C CA . ARG A 1 97 ? -12.304 0.625 18.891 1.00 95.31 97 ARG A CA 1
ATOM 746 C C . ARG A 1 97 ? -13.800 0.913 18.782 1.00 95.31 97 ARG A C 1
ATOM 748 O O . ARG A 1 97 ? -14.511 0.905 19.781 1.00 95.31 97 ARG A O 1
ATOM 755 N N . LEU A 1 98 ? -14.302 1.127 17.563 1.00 95.25 98 LEU A N 1
ATOM 756 C CA . LEU A 1 98 ? -15.735 1.276 17.296 1.00 95.25 98 LEU A CA 1
ATOM 757 C C . LEU A 1 98 ? -16.515 -0.051 17.349 1.00 95.25 98 LEU A C 1
ATOM 759 O O . LEU A 1 98 ? -17.744 -0.020 17.319 1.00 95.25 98 LEU A O 1
ATOM 763 N N . GLY A 1 99 ? -15.828 -1.194 17.460 1.00 96.44 99 GLY A N 1
ATOM 764 C CA . GLY A 1 99 ? -16.413 -2.535 17.544 1.00 96.44 99 GLY A CA 1
ATOM 765 C C . GLY A 1 99 ? -16.376 -3.340 16.246 1.00 96.44 99 GLY A C 1
ATOM 766 O O . GLY A 1 99 ? -16.798 -4.504 16.254 1.00 96.44 99 GLY A O 1
ATOM 767 N N . PHE A 1 100 ? -15.879 -2.748 15.154 1.00 97.50 100 PHE A N 1
ATOM 768 C CA . PHE A 1 100 ? -15.663 -3.459 13.897 1.00 97.50 100 PHE A CA 1
ATOM 769 C C . PHE A 1 100 ? -14.521 -4.462 14.054 1.00 97.50 100 PHE A C 1
ATOM 771 O O . PHE A 1 100 ? -13.480 -4.161 14.631 1.00 97.50 100 PHE A O 1
ATOM 778 N N . ASN A 1 101 ? -14.707 -5.667 13.534 1.00 95.81 101 ASN A N 1
ATOM 779 C CA . ASN A 1 101 ? -13.695 -6.727 13.561 1.00 95.81 101 ASN A CA 1
ATOM 780 C C . ASN A 1 101 ? -13.533 -7.431 12.210 1.00 95.81 101 ASN A C 1
ATOM 782 O O . ASN A 1 101 ? -12.722 -8.344 12.099 1.00 95.81 101 ASN A O 1
ATOM 786 N N . VAL A 1 102 ? -14.269 -6.981 11.193 1.00 96.81 102 VAL A N 1
ATOM 787 C CA . VAL A 1 102 ? -14.122 -7.416 9.806 1.00 96.81 102 VAL A CA 1
ATOM 788 C C . VAL A 1 102 ? -14.047 -6.173 8.922 1.00 96.81 102 VAL A C 1
ATOM 790 O O . VAL A 1 102 ? -14.873 -5.267 9.043 1.00 96.81 102 VAL A O 1
ATOM 793 N N . ALA A 1 103 ? -13.062 -6.130 8.031 1.00 95.19 103 ALA A N 1
ATOM 794 C CA . ALA A 1 103 ? -12.983 -5.152 6.955 1.00 95.19 103 ALA A CA 1
ATOM 795 C C . ALA A 1 103 ? -13.087 -5.906 5.629 1.00 95.19 103 ALA A C 1
ATOM 797 O O . ALA A 1 103 ? -12.268 -6.776 5.345 1.00 95.19 103 ALA A O 1
ATOM 798 N N . GLN A 1 104 ? -14.110 -5.590 4.845 1.00 96.06 104 GLN A N 1
ATOM 799 C CA . GLN A 1 104 ? -14.279 -6.098 3.494 1.00 96.06 104 GLN A CA 1
ATOM 800 C C . GLN A 1 104 ? -13.942 -4.978 2.515 1.00 96.06 104 GLN A C 1
ATOM 802 O O . GLN A 1 104 ? -14.457 -3.861 2.621 1.00 96.06 104 GLN A O 1
ATOM 807 N N . VAL A 1 105 ? -13.074 -5.298 1.566 1.00 95.56 105 VAL A N 1
ATOM 808 C CA . VAL A 1 105 ? -12.544 -4.360 0.580 1.00 95.56 105 VAL A CA 1
ATOM 809 C C . VAL A 1 105 ? -12.762 -4.886 -0.840 1.00 95.56 105 VAL A C 1
ATOM 811 O O . VAL A 1 105 ? -13.142 -6.043 -1.022 1.00 95.56 105 VAL A O 1
ATOM 814 N N . ASP A 1 106 ? -12.598 -4.021 -1.838 1.00 94.81 106 ASP A N 1
ATOM 815 C CA . ASP A 1 106 ? -12.545 -4.417 -3.249 1.00 94.81 106 ASP A CA 1
ATOM 816 C C . ASP A 1 106 ? -11.216 -5.137 -3.570 1.00 94.81 106 ASP A C 1
ATOM 818 O O . ASP A 1 106 ? -10.297 -5.091 -2.749 1.00 94.81 106 ASP A O 1
ATOM 822 N N . PRO A 1 107 ? -11.101 -5.840 -4.717 1.00 94.75 107 PRO A N 1
ATOM 823 C CA . PRO A 1 107 ? -9.840 -6.469 -5.110 1.00 94.75 107 PRO A CA 1
ATOM 824 C C . PRO A 1 107 ? -8.665 -5.479 -5.100 1.00 94.75 107 PRO A C 1
ATOM 826 O O . PRO A 1 107 ? -8.806 -4.322 -5.504 1.00 94.75 107 PRO A O 1
ATOM 829 N N . ASP A 1 108 ? -7.502 -5.937 -4.644 1.00 93.38 108 ASP A N 1
ATOM 830 C CA . ASP A 1 108 ? -6.309 -5.117 -4.407 1.00 93.38 108 ASP A CA 1
ATOM 831 C C . ASP A 1 108 ? -5.302 -5.124 -5.567 1.00 93.38 108 ASP A C 1
ATOM 833 O O . ASP A 1 108 ? -4.267 -4.450 -5.490 1.00 93.38 108 ASP A O 1
ATOM 837 N N . GLY A 1 109 ? -5.633 -5.830 -6.649 1.00 92.38 109 GLY A N 1
ATOM 838 C CA . GLY A 1 109 ? -4.853 -5.912 -7.875 1.00 92.38 109 GLY A CA 1
ATOM 839 C C . GLY A 1 109 ? -4.598 -4.560 -8.543 1.00 92.38 109 GLY A C 1
ATOM 840 O O . GLY A 1 109 ? -5.310 -3.566 -8.349 1.00 92.38 109 GLY A O 1
ATOM 841 N N . PHE A 1 110 ? -3.540 -4.513 -9.347 1.00 87.94 110 PHE A N 1
ATOM 842 C CA . PHE A 1 110 ? -3.179 -3.348 -10.138 1.00 87.94 110 PHE A CA 1
ATOM 843 C C . PHE A 1 110 ? -4.151 -3.172 -11.307 1.00 87.94 110 PHE A C 1
ATOM 845 O O . PHE A 1 110 ? -4.248 -4.042 -12.167 1.00 87.94 110 PHE A O 1
ATOM 852 N N . SER A 1 111 ? -4.867 -2.046 -11.330 1.00 85.19 111 SER A N 1
ATOM 853 C CA . SER A 1 111 ? -5.794 -1.688 -12.409 1.00 85.19 111 SER A CA 1
ATOM 854 C C . SER A 1 111 ? -5.089 -0.920 -13.524 1.00 85.19 111 SER A C 1
ATOM 856 O O . SER A 1 111 ? -4.169 -0.139 -13.265 1.00 85.19 111 SER A O 1
ATOM 858 N N . GLN A 1 112 ? -5.599 -1.059 -14.747 1.00 78.25 112 GLN A N 1
ATOM 859 C CA . GLN A 1 112 ? -5.171 -0.269 -15.903 1.00 78.25 112 GLN A CA 1
ATOM 860 C C . GLN A 1 112 ? -5.228 1.243 -15.632 1.00 78.25 112 GLN A C 1
ATOM 862 O O . GLN A 1 112 ? -6.007 1.747 -14.813 1.00 78.25 112 GLN A O 1
ATOM 867 N N . VAL A 1 113 ? -4.399 2.008 -16.341 1.00 74.50 113 VAL A N 1
ATOM 868 C CA . VAL A 1 113 ? -4.281 3.457 -16.123 1.00 74.50 113 VAL A CA 1
ATOM 869 C C . VAL A 1 113 ? -5.545 4.193 -16.562 1.00 74.50 113 VAL A C 1
ATOM 871 O O . VAL A 1 113 ? -5.962 5.169 -15.931 1.00 74.50 113 VAL A O 1
ATOM 874 N N . ASN A 1 114 ? -6.138 3.736 -17.661 1.00 73.94 114 ASN A N 1
ATOM 875 C CA . ASN A 1 114 ? -7.343 4.296 -18.270 1.00 73.94 114 ASN A CA 1
ATOM 876 C C . ASN A 1 114 ? -8.643 3.718 -17.671 1.00 73.94 114 ASN A C 1
ATOM 878 O O . ASN A 1 114 ? -9.705 4.312 -17.857 1.00 73.94 114 ASN A O 1
ATOM 882 N N . ASN A 1 115 ? -8.562 2.615 -16.919 1.00 82.19 115 ASN A N 1
ATOM 883 C CA . ASN A 1 115 ? -9.698 1.947 -16.302 1.00 82.19 115 ASN A CA 1
ATOM 884 C C . ASN A 1 115 ? -9.374 1.512 -14.869 1.00 82.19 115 ASN A C 1
ATOM 886 O O . ASN A 1 115 ? -8.839 0.440 -14.608 1.00 82.19 115 ASN A O 1
ATOM 890 N N . ILE A 1 116 ? -9.765 2.355 -13.917 1.00 86.44 116 ILE A N 1
ATOM 891 C CA . ILE A 1 116 ? -9.445 2.192 -12.492 1.00 86.44 116 ILE A CA 1
ATOM 892 C C . ILE A 1 116 ? -10.374 1.210 -11.760 1.00 86.44 116 ILE A C 1
ATOM 894 O O . ILE A 1 116 ? -10.415 1.198 -10.523 1.00 86.44 116 ILE A O 1
ATOM 898 N N . SER A 1 117 ? -11.169 0.430 -12.500 1.00 90.31 117 SER A N 1
ATOM 899 C CA . SER A 1 117 ? -12.047 -0.580 -11.917 1.00 90.31 117 SER A CA 1
ATOM 900 C C . SER A 1 117 ? -11.208 -1.621 -11.169 1.00 90.31 117 SER A C 1
ATOM 902 O O . SER A 1 117 ? -10.314 -2.222 -11.766 1.00 90.31 117 SER A O 1
ATOM 904 N N . PRO A 1 118 ? -11.482 -1.882 -9.879 1.00 89.38 118 PRO A N 1
ATOM 905 C CA . PRO A 1 118 ? -10.756 -2.905 -9.124 1.00 89.38 118 PRO A CA 1
ATOM 906 C C . PRO A 1 118 ? -11.010 -4.319 -9.674 1.00 89.38 118 PRO A C 1
ATOM 908 O O . PRO A 1 118 ? -10.234 -5.227 -9.423 1.00 89.38 118 PRO A O 1
ATOM 911 N N . TYR A 1 119 ? -12.063 -4.506 -10.474 1.00 91.69 119 TYR A N 1
ATOM 912 C CA . TYR A 1 119 ? -12.399 -5.785 -11.108 1.00 91.69 119 TYR A CA 1
ATOM 913 C C . TYR A 1 119 ? -11.709 -6.004 -12.464 1.00 91.69 119 TYR A C 1
ATOM 915 O O . TYR A 1 119 ? -11.941 -7.022 -13.105 1.00 91.69 119 TYR A O 1
ATOM 923 N N . LEU A 1 120 ? -10.890 -5.047 -12.907 1.00 89.31 120 LEU A N 1
ATOM 924 C CA . LEU A 1 120 ? -10.056 -5.135 -14.107 1.00 89.31 120 LEU A CA 1
ATOM 925 C C . LEU A 1 120 ? -8.597 -4.906 -13.711 1.00 89.31 120 LEU A C 1
ATOM 927 O O . LEU A 1 120 ? -7.968 -3.927 -14.113 1.00 89.31 120 LEU A O 1
ATOM 931 N N . GLY A 1 121 ? -8.099 -5.774 -12.834 1.00 87.69 121 GLY A N 1
ATOM 932 C CA . GLY A 1 121 ? -6.729 -5.721 -12.353 1.00 87.69 121 GLY A CA 1
ATOM 933 C C . GLY A 1 121 ? -6.063 -7.087 -12.303 1.00 87.69 121 GLY A C 1
ATOM 934 O O . GLY A 1 121 ? -6.681 -8.113 -12.590 1.00 87.69 121 GLY A O 1
ATOM 935 N N . THR A 1 122 ? -4.785 -7.080 -11.941 1.00 89.31 122 THR A N 1
ATOM 936 C CA . THR A 1 122 ? -3.977 -8.291 -11.761 1.00 89.31 122 THR A CA 1
ATOM 937 C C . THR A 1 122 ? -4.595 -9.239 -10.729 1.00 89.31 122 THR A C 1
ATOM 939 O O . THR A 1 122 ? -5.171 -8.806 -9.733 1.00 89.31 122 THR A O 1
ATOM 942 N N . THR A 1 123 ? -4.474 -10.548 -10.964 1.00 88.00 123 THR A N 1
ATOM 943 C CA . THR A 1 123 ? -5.021 -11.580 -10.063 1.00 88.00 123 THR A CA 1
ATOM 944 C C . THR A 1 123 ? -4.074 -11.929 -8.914 1.00 88.00 123 THR A C 1
ATOM 946 O O . THR A 1 123 ? -4.538 -12.150 -7.801 1.00 88.00 123 THR A O 1
ATOM 949 N N . PHE A 1 124 ? -2.764 -11.985 -9.179 1.00 89.69 124 PHE A N 1
ATOM 950 C CA . PHE A 1 124 ? -1.749 -12.364 -8.184 1.00 89.69 124 PHE A CA 1
ATOM 951 C C . PHE A 1 124 ? -1.010 -11.154 -7.618 1.00 89.69 124 PHE A C 1
ATOM 953 O O . PHE A 1 124 ? -0.857 -11.026 -6.404 1.00 89.69 124 PHE A O 1
ATOM 960 N N . SER A 1 125 ? -0.563 -10.253 -8.491 1.00 91.50 125 SER A N 1
ATOM 961 C CA . SER A 1 125 ? 0.154 -9.053 -8.075 1.00 91.50 125 SER A CA 1
ATOM 962 C C . SER A 1 125 ? -0.780 -8.072 -7.393 1.00 91.50 125 SER A C 1
ATOM 964 O O . SER A 1 125 ? -1.852 -7.754 -7.909 1.00 91.50 125 SER A O 1
ATOM 966 N N . THR A 1 126 ? -0.349 -7.535 -6.262 1.00 92.69 126 THR A N 1
ATOM 967 C CA . THR A 1 126 ? -1.038 -6.424 -5.612 1.00 92.69 126 THR A CA 1
ATOM 968 C C . THR A 1 126 ? -0.640 -5.105 -6.269 1.00 92.69 126 THR A C 1
ATOM 970 O O . THR A 1 126 ? 0.460 -4.942 -6.801 1.00 92.69 126 THR A O 1
ATOM 973 N N . SER A 1 127 ? -1.544 -4.128 -6.250 1.00 92.50 127 SER A N 1
ATOM 974 C CA . SER A 1 127 ? -1.263 -2.795 -6.778 1.00 92.50 127 SER A CA 1
ATOM 975 C C . SER A 1 127 ? -0.115 -2.126 -6.007 1.00 92.50 127 SER A C 1
ATOM 977 O O . SER A 1 127 ? -0.216 -1.987 -4.787 1.00 92.50 127 SER A O 1
ATOM 979 N N . PRO A 1 128 ? 0.915 -1.566 -6.675 1.00 92.50 128 PRO A N 1
ATOM 980 C CA . PRO A 1 128 ? 1.963 -0.793 -6.000 1.00 92.50 128 PRO A CA 1
ATOM 981 C C . PRO A 1 128 ? 1.420 0.407 -5.211 1.00 92.50 128 PRO A C 1
ATOM 983 O O . PRO A 1 128 ? 2.027 0.843 -4.237 1.00 92.50 128 PRO A O 1
ATOM 986 N N . LEU A 1 129 ? 0.233 0.905 -5.587 1.00 93.31 129 LEU A N 1
ATOM 987 C CA . LEU A 1 129 ? -0.489 1.958 -4.860 1.00 93.31 129 LEU A CA 1
ATOM 988 C C . LEU A 1 129 ? -0.888 1.543 -3.433 1.00 93.31 129 LEU A C 1
ATOM 990 O O . LEU A 1 129 ? -1.275 2.400 -2.645 1.00 93.31 129 LEU A O 1
ATOM 994 N N . GLN A 1 130 ? -0.816 0.250 -3.094 1.00 94.00 130 GLN A N 1
ATOM 995 C CA . GLN A 1 130 ? -1.086 -0.231 -1.741 1.00 94.00 130 GLN A CA 1
ATOM 996 C C . GLN A 1 130 ? 0.042 0.069 -0.756 1.00 94.00 130 GLN A C 1
ATOM 998 O O . GLN A 1 130 ? -0.196 0.071 0.452 1.00 94.00 130 GLN A O 1
ATOM 1003 N N . ILE A 1 131 ? 1.251 0.336 -1.250 1.00 94.19 131 ILE A N 1
ATOM 1004 C CA . ILE A 1 131 ? 2.425 0.573 -0.415 1.00 94.19 131 ILE A CA 1
ATOM 1005 C C . ILE A 1 131 ? 2.251 1.893 0.350 1.00 94.19 131 ILE A C 1
ATOM 1007 O O . ILE A 1 131 ? 1.933 2.936 -0.229 1.00 94.19 131 ILE A O 1
ATOM 1011 N N . ASP A 1 132 ? 2.473 1.858 1.664 1.00 94.88 132 ASP A N 1
ATOM 1012 C CA . ASP A 1 132 ? 2.710 3.080 2.431 1.00 94.88 132 ASP A CA 1
ATOM 1013 C C . ASP A 1 132 ? 4.150 3.533 2.169 1.00 94.88 132 ASP A C 1
ATOM 1015 O O . ASP A 1 132 ? 5.095 2.774 2.382 1.00 94.88 132 ASP A O 1
ATOM 1019 N N . LEU A 1 133 ? 4.315 4.757 1.670 1.00 96.19 133 LEU A N 1
ATOM 1020 C CA . LEU A 1 133 ? 5.632 5.323 1.378 1.00 96.19 133 LEU A CA 1
ATOM 1021 C C . LEU A 1 133 ? 6.342 5.810 2.648 1.00 96.19 133 LEU A C 1
ATOM 1023 O O . LEU A 1 133 ? 7.568 5.876 2.671 1.00 96.19 133 LEU A O 1
ATOM 1027 N N . THR A 1 134 ? 5.593 6.100 3.717 1.00 95.94 134 THR A N 1
ATOM 1028 C CA . THR A 1 134 ? 6.131 6.678 4.957 1.00 95.94 134 THR A CA 1
ATOM 1029 C C . THR A 1 134 ? 7.183 5.773 5.617 1.00 95.94 134 THR A C 1
ATOM 1031 O O . THR A 1 134 ? 8.256 6.273 5.958 1.00 95.94 134 THR A O 1
ATOM 1034 N N . PRO A 1 135 ? 6.968 4.445 5.757 1.00 96.12 135 PRO A N 1
ATOM 1035 C CA . PRO A 1 135 ? 7.989 3.544 6.290 1.00 96.12 135 PRO A CA 1
ATOM 1036 C C . PRO A 1 135 ? 9.293 3.532 5.485 1.00 96.12 135 PRO A C 1
ATOM 1038 O O . PRO A 1 135 ? 10.356 3.338 6.072 1.00 96.12 135 PRO A O 1
ATOM 1041 N N . LEU A 1 136 ? 9.248 3.788 4.173 1.00 97.31 136 LEU A N 1
ATOM 1042 C CA . LEU A 1 136 ? 10.436 3.766 3.310 1.00 97.31 136 LEU A CA 1
ATOM 1043 C C . LEU A 1 136 ? 11.426 4.903 3.620 1.00 97.31 136 LEU A C 1
ATOM 1045 O O . LEU A 1 136 ? 12.585 4.828 3.216 1.00 97.31 136 LEU A O 1
ATOM 1049 N N . GLU A 1 137 ? 10.997 5.934 4.351 1.00 97.62 137 GLU A N 1
ATOM 1050 C CA . GLU A 1 137 ? 11.841 7.042 4.829 1.00 97.62 137 GLU A CA 1
ATOM 1051 C C . GLU A 1 137 ? 12.545 6.752 6.158 1.00 97.62 137 GLU A C 1
ATOM 1053 O O . GLU A 1 137 ? 13.252 7.611 6.685 1.00 97.62 137 GLU A O 1
ATOM 1058 N N . THR A 1 138 ? 12.313 5.573 6.734 1.00 97.25 138 THR A N 1
ATOM 1059 C CA . THR A 1 138 ? 12.834 5.207 8.051 1.00 97.25 138 THR A CA 1
ATOM 1060 C C . THR A 1 138 ? 14.081 4.337 7.946 1.00 97.25 138 THR A C 1
ATOM 1062 O O . THR A 1 138 ? 14.284 3.599 6.977 1.00 97.25 138 THR A O 1
ATOM 1065 N N . GLU A 1 139 ? 14.897 4.366 8.997 1.00 95.75 139 GLU A N 1
ATOM 1066 C CA . GLU A 1 139 ? 16.080 3.514 9.127 1.00 95.75 139 GLU A CA 1
ATOM 1067 C C . GLU A 1 139 ? 15.734 2.021 9.113 1.00 95.75 139 GLU A C 1
ATOM 1069 O O . GLU A 1 139 ? 16.497 1.234 8.562 1.00 95.75 139 GLU A O 1
ATOM 1074 N N . ALA A 1 140 ? 14.553 1.636 9.613 1.00 93.94 140 ALA A N 1
ATOM 1075 C CA . ALA A 1 140 ? 14.077 0.251 9.582 1.00 93.94 140 ALA A CA 1
ATOM 1076 C C . ALA A 1 140 ? 13.980 -0.322 8.156 1.00 93.94 140 ALA A C 1
ATOM 1078 O O . ALA A 1 140 ? 14.075 -1.530 7.969 1.00 93.94 140 ALA A O 1
ATOM 1079 N N . TRP A 1 141 ? 13.821 0.545 7.152 1.00 95.75 141 TRP A N 1
ATOM 1080 C CA . TRP A 1 141 ? 13.847 0.179 5.736 1.00 95.75 141 TRP A CA 1
ATOM 1081 C C . TRP A 1 141 ? 15.148 0.598 5.040 1.00 95.75 141 TRP A C 1
ATOM 1083 O O . TRP A 1 141 ? 15.263 0.484 3.828 1.00 95.75 141 TRP A O 1
ATOM 1093 N N . GLY A 1 142 ? 16.153 1.087 5.768 1.00 96.25 142 GLY A N 1
ATOM 1094 C CA . GLY A 1 142 ? 17.416 1.554 5.195 1.00 96.25 142 GLY A CA 1
ATOM 1095 C C . GLY A 1 142 ? 17.352 2.951 4.574 1.00 96.25 142 GLY A C 1
ATOM 1096 O O . GLY A 1 142 ? 18.262 3.333 3.826 1.00 96.25 142 GLY A O 1
ATOM 1097 N N . ASN A 1 143 ? 16.307 3.730 4.876 1.00 97.62 143 ASN A N 1
ATOM 1098 C CA . ASN A 1 143 ? 16.030 5.030 4.261 1.00 97.62 143 ASN A CA 1
ATOM 1099 C C . ASN A 1 143 ? 16.056 4.920 2.721 1.00 97.62 143 ASN A C 1
ATOM 1101 O O . ASN A 1 143 ? 16.918 5.519 2.062 1.00 97.62 143 ASN A O 1
ATOM 1105 N N . LEU A 1 144 ? 15.182 4.073 2.157 1.00 98.12 144 LEU A N 1
ATOM 1106 C CA . LEU A 1 144 ? 15.043 3.907 0.700 1.00 98.12 144 LEU A CA 1
ATOM 1107 C C . LEU A 1 144 ? 14.524 5.184 0.038 1.00 98.12 144 LEU A C 1
ATOM 1109 O O . LEU A 1 144 ? 14.874 5.479 -1.102 1.00 98.12 144 LEU A O 1
ATOM 1113 N N . LEU A 1 145 ? 13.714 5.952 0.761 1.00 98.19 145 LEU A N 1
ATOM 1114 C CA . LEU A 1 145 ? 13.323 7.306 0.401 1.00 98.19 145 LEU A CA 1
ATOM 1115 C C . LEU A 1 145 ? 13.985 8.318 1.335 1.00 98.19 145 LEU A C 1
ATOM 1117 O O . LEU A 1 145 ? 14.286 8.031 2.493 1.00 98.19 145 LEU A O 1
ATOM 1121 N N . ALA A 1 146 ? 14.208 9.526 0.820 1.00 97.62 146 ALA A N 1
ATOM 1122 C CA . ALA A 1 146 ? 14.684 10.632 1.639 1.00 97.62 146 ALA A CA 1
ATOM 1123 C C . ALA A 1 146 ? 13.572 11.105 2.586 1.00 97.62 146 ALA A C 1
ATOM 1125 O O . ALA A 1 146 ? 12.403 11.160 2.194 1.00 97.62 146 ALA A O 1
ATOM 1126 N N . GLN A 1 147 ? 13.939 11.504 3.803 1.00 97.38 147 GLN A N 1
ATOM 1127 C CA . GLN A 1 147 ? 12.986 12.059 4.764 1.00 97.38 147 GLN A CA 1
ATOM 1128 C C . GLN A 1 147 ? 12.220 13.251 4.173 1.00 97.38 147 GLN A C 1
ATOM 1130 O O . GLN A 1 147 ? 12.802 14.135 3.543 1.00 97.38 147 GLN A O 1
ATOM 1135 N N . GLY A 1 148 ? 10.904 13.272 4.377 1.00 96.44 148 GLY A N 1
ATOM 1136 C CA . GLY A 1 148 ? 10.007 14.313 3.881 1.00 96.44 148 GLY A CA 1
ATOM 1137 C C . GLY A 1 148 ? 9.515 14.105 2.446 1.00 96.44 148 GLY A C 1
ATOM 1138 O O . GLY A 1 148 ? 8.711 14.911 1.970 1.00 96.44 148 GLY A O 1
ATOM 1139 N N . THR A 1 149 ? 9.925 13.034 1.758 1.00 96.69 149 THR A N 1
ATOM 1140 C CA . THR A 1 149 ? 9.485 12.734 0.381 1.00 96.69 149 THR A CA 1
ATOM 1141 C C . THR A 1 149 ? 7.963 12.569 0.300 1.00 96.69 149 THR A C 1
ATOM 1143 O O . THR A 1 149 ? 7.300 13.233 -0.497 1.00 96.69 149 THR A O 1
ATOM 1146 N N . THR A 1 150 ? 7.386 11.750 1.174 1.00 95.94 150 THR A N 1
ATOM 1147 C CA . THR A 1 150 ? 5.957 11.432 1.280 1.00 95.94 150 THR A CA 1
ATOM 1148 C C . THR A 1 150 ? 5.154 12.659 1.689 1.00 95.94 150 THR A C 1
ATOM 1150 O O . THR A 1 150 ? 4.089 12.912 1.128 1.00 95.94 150 THR A O 1
ATOM 1153 N N . ALA A 1 151 ? 5.674 13.476 2.610 1.00 96.25 151 ALA A N 1
ATOM 1154 C CA . ALA A 1 151 ? 5.049 14.746 2.976 1.00 96.25 151 ALA A CA 1
ATOM 1155 C C . ALA A 1 151 ? 5.032 15.727 1.790 1.00 96.25 151 ALA A C 1
ATOM 1157 O O . ALA A 1 151 ? 4.005 16.348 1.515 1.00 96.25 151 ALA A O 1
ATOM 1158 N N . GLY A 1 152 ? 6.133 15.820 1.038 1.00 96.00 152 GLY A N 1
ATOM 1159 C CA . GLY A 1 152 ? 6.224 16.635 -0.175 1.00 96.00 152 GLY A CA 1
ATOM 1160 C C . GLY A 1 152 ? 5.285 16.163 -1.290 1.00 96.00 152 GLY A C 1
ATOM 1161 O O . GLY A 1 152 ? 4.652 16.983 -1.953 1.00 96.00 152 GLY A O 1
ATOM 1162 N N . ILE A 1 153 ? 5.145 14.848 -1.467 1.00 94.88 153 ILE A N 1
ATOM 1163 C CA . ILE A 1 153 ? 4.147 14.225 -2.347 1.00 94.88 153 ILE A CA 1
ATOM 1164 C C . ILE A 1 153 ? 2.734 14.592 -1.895 1.00 94.88 153 ILE A C 1
ATOM 1166 O O . ILE A 1 153 ? 1.915 15.031 -2.703 1.00 94.88 153 ILE A O 1
ATOM 1170 N N . ALA A 1 154 ? 2.428 14.422 -0.610 1.00 94.00 154 ALA A N 1
ATOM 1171 C CA . ALA A 1 154 ? 1.103 14.707 -0.087 1.00 94.00 154 ALA A CA 1
ATOM 1172 C C . ALA A 1 154 ? 0.747 16.181 -0.297 1.00 94.00 154 ALA A C 1
ATOM 1174 O O . ALA A 1 154 ? -0.359 16.462 -0.746 1.00 94.00 154 ALA A O 1
ATOM 1175 N N . ALA A 1 155 ? 1.702 17.095 -0.085 1.00 94.94 155 ALA A N 1
ATOM 1176 C CA . ALA A 1 155 ? 1.564 18.538 -0.285 1.00 94.94 155 ALA A CA 1
ATOM 1177 C C . ALA A 1 155 ? 1.323 18.962 -1.749 1.00 94.94 155 ALA A C 1
ATOM 1179 O O . ALA A 1 155 ? 0.762 20.031 -1.979 1.00 94.94 155 ALA A O 1
ATOM 1180 N N . LYS A 1 156 ? 1.687 18.132 -2.734 1.00 94.94 156 LYS A N 1
ATOM 1181 C CA . LYS A 1 156 ? 1.491 18.401 -4.172 1.00 94.94 156 LYS A CA 1
ATOM 1182 C C . LYS A 1 156 ? 0.244 17.743 -4.766 1.00 94.94 156 LYS A C 1
ATOM 1184 O O . LYS A 1 156 ? -0.021 17.908 -5.955 1.00 94.94 156 LYS A O 1
ATOM 1189 N N . ASN A 1 157 ? -0.523 16.996 -3.972 1.00 94.38 157 ASN A N 1
ATOM 1190 C CA . ASN A 1 157 ? -1.714 16.309 -4.459 1.00 94.38 157 ASN A CA 1
ATOM 1191 C C . ASN A 1 157 ? -2.748 17.309 -5.037 1.00 94.38 157 ASN A C 1
ATOM 1193 O O . ASN A 1 157 ? -3.284 18.138 -4.299 1.00 94.38 157 ASN A O 1
ATOM 1197 N N . PRO A 1 158 ? -3.110 17.205 -6.331 1.00 94.44 158 PRO A N 1
ATOM 1198 C CA . PRO A 1 158 ? -3.977 18.174 -7.009 1.00 94.44 158 PRO A CA 1
ATOM 1199 C C . PRO A 1 158 ? -5.446 18.099 -6.575 1.00 94.44 158 PRO A C 1
ATOM 1201 O O . PRO A 1 158 ? -6.254 18.939 -6.962 1.00 94.44 158 PRO A O 1
ATOM 1204 N N . ARG A 1 159 ? -5.825 17.071 -5.809 1.00 92.44 159 ARG A N 1
ATOM 1205 C CA . ARG A 1 159 ? -7.183 16.868 -5.288 1.00 92.44 159 ARG A CA 1
ATOM 1206 C C . ARG A 1 159 ? -7.244 16.942 -3.766 1.00 92.44 159 ARG A C 1
ATOM 1208 O O . ARG A 1 159 ? -8.199 16.436 -3.165 1.00 92.44 159 ARG A O 1
ATOM 1215 N N . GLN A 1 160 ? -6.265 17.593 -3.138 1.00 87.62 160 GLN A N 1
ATOM 1216 C CA . GLN A 1 160 ? -6.341 17.944 -1.722 1.00 87.62 160 GLN A CA 1
ATOM 1217 C C . GLN A 1 160 ? -7.691 18.582 -1.383 1.00 87.62 160 GLN A C 1
ATOM 1219 O O . GLN A 1 160 ? -8.233 19.375 -2.146 1.00 87.62 160 GLN A O 1
ATOM 1224 N N . HIS A 1 161 ? -8.250 18.198 -0.236 1.00 85.94 161 HIS A N 1
ATOM 1225 C CA . HIS A 1 161 ? -9.519 18.716 0.294 1.00 85.94 161 HIS A CA 1
ATOM 1226 C C . HIS A 1 161 ? -10.778 18.442 -0.549 1.00 85.94 161 HIS A C 1
ATOM 1228 O O . HIS A 1 161 ? -11.864 18.864 -0.165 1.00 85.94 161 HIS A O 1
ATOM 1234 N N . THR A 1 162 ? -10.686 17.693 -1.652 1.00 88.75 162 THR A N 1
ATOM 1235 C CA . THR A 1 162 ? -11.859 17.380 -2.494 1.00 88.75 162 THR A CA 1
ATOM 1236 C C . THR A 1 162 ? -12.560 16.069 -2.122 1.00 88.75 162 THR A C 1
ATOM 1238 O O . THR A 1 162 ? -13.625 15.773 -2.662 1.00 88.75 162 THR A O 1
ATOM 1241 N N . ASN A 1 163 ? -11.981 15.261 -1.221 1.00 86.50 163 ASN A N 1
ATOM 1242 C CA . ASN A 1 163 ? -12.429 13.891 -0.917 1.00 86.50 163 ASN A CA 1
ATOM 1243 C C . ASN A 1 163 ? -12.587 13.032 -2.189 1.00 86.50 163 ASN A C 1
ATOM 1245 O O . ASN A 1 163 ? -13.559 12.285 -2.353 1.00 86.50 163 ASN A O 1
ATOM 1249 N N . ARG A 1 164 ? -11.660 13.193 -3.140 1.00 91.44 164 ARG A N 1
ATOM 1250 C CA . ARG A 1 164 ? -11.610 12.441 -4.396 1.00 91.44 164 ARG A CA 1
ATOM 1251 C C . ARG A 1 164 ? -10.200 11.932 -4.653 1.00 91.44 164 ARG A C 1
ATOM 1253 O O . ARG A 1 164 ? -9.225 12.647 -4.448 1.00 91.44 164 ARG A O 1
ATOM 1260 N N . VAL A 1 165 ? -10.129 10.717 -5.185 1.00 92.12 165 VAL A N 1
ATOM 1261 C CA . VAL A 1 165 ? -8.889 10.091 -5.653 1.00 92.12 165 VAL A CA 1
ATOM 1262 C C . VAL A 1 165 ? -8.310 10.882 -6.829 1.00 92.12 165 VAL A C 1
ATOM 1264 O O . VAL A 1 165 ? -9.044 11.278 -7.740 1.00 92.12 165 VAL A O 1
ATOM 1267 N N . ALA A 1 166 ? -6.995 11.084 -6.830 1.00 92.88 166 ALA A N 1
ATOM 1268 C CA . ALA A 1 166 ? -6.195 11.648 -7.912 1.00 92.88 166 ALA A CA 1
ATOM 1269 C C . ALA A 1 166 ? -5.384 10.539 -8.601 1.00 92.88 166 ALA A C 1
ATOM 1271 O O . ALA A 1 166 ? -4.161 10.527 -8.537 1.00 92.88 166 ALA A O 1
ATOM 1272 N N . TYR A 1 167 ? -6.062 9.586 -9.248 1.00 90.38 167 TYR A N 1
ATOM 1273 C CA . TYR A 1 167 ? -5.422 8.353 -9.724 1.00 90.38 167 TYR A CA 1
ATOM 1274 C C . TYR A 1 167 ? -4.245 8.581 -10.693 1.00 90.38 167 TYR A C 1
ATOM 1276 O O . TYR A 1 167 ? -3.172 8.047 -10.425 1.00 90.38 167 TYR A O 1
ATOM 1284 N N . PRO A 1 168 ? -4.357 9.419 -11.750 1.00 88.12 168 PRO A N 1
ATOM 1285 C CA . PRO A 1 168 ? -3.226 9.651 -12.653 1.00 88.12 168 PRO A CA 1
ATOM 1286 C C . PRO A 1 168 ? -2.020 10.300 -11.961 1.00 88.12 168 PRO A C 1
ATOM 1288 O O . PRO A 1 168 ? -0.882 9.992 -12.301 1.00 88.12 168 PRO A O 1
ATOM 1291 N N . TYR A 1 169 ? -2.274 11.171 -10.978 1.00 91.31 169 TYR A N 1
ATOM 1292 C CA . TYR A 1 169 ? -1.238 11.774 -10.138 1.00 91.31 169 TYR A CA 1
ATOM 1293 C C . TYR A 1 169 ? -0.562 10.711 -9.267 1.00 91.31 169 TYR A C 1
ATOM 1295 O O . TYR A 1 169 ? 0.653 10.547 -9.332 1.00 91.31 169 TYR A O 1
ATOM 1303 N N . ALA A 1 170 ? -1.358 9.952 -8.507 1.00 92.56 170 ALA A N 1
ATOM 1304 C CA . ALA A 1 170 ? -0.859 8.920 -7.611 1.00 92.56 170 ALA A CA 1
ATOM 1305 C C . ALA A 1 170 ? -0.033 7.876 -8.376 1.00 92.56 170 ALA A C 1
ATOM 1307 O O . ALA A 1 170 ? 1.091 7.581 -7.996 1.00 92.56 170 ALA A O 1
ATOM 1308 N N . TYR A 1 171 ? -0.530 7.360 -9.497 1.00 89.31 171 TYR A N 1
ATOM 1309 C CA . TYR A 1 171 ? 0.198 6.332 -10.231 1.00 89.31 171 TYR A CA 1
ATOM 1310 C C . TYR A 1 171 ? 1.460 6.865 -10.925 1.00 89.31 171 TYR A C 1
ATOM 1312 O O . TYR A 1 171 ? 2.568 6.494 -10.539 1.00 89.31 171 TYR A O 1
ATOM 1320 N N . LYS A 1 172 ? 1.308 7.770 -11.902 1.00 82.88 172 LYS A N 1
ATOM 1321 C CA . LYS A 1 172 ? 2.415 8.179 -12.787 1.00 82.88 172 LYS A CA 1
ATOM 1322 C C . LYS A 1 172 ? 3.401 9.138 -12.131 1.00 82.88 172 LYS A C 1
ATOM 1324 O O . LYS A 1 172 ? 4.590 9.102 -12.412 1.00 82.88 172 LYS A O 1
ATOM 1329 N N . GLN A 1 173 ? 2.912 10.060 -11.304 1.00 83.25 173 GLN A N 1
ATOM 1330 C CA . GLN A 1 173 ? 3.753 11.148 -10.790 1.00 83.25 173 GLN A CA 1
ATOM 1331 C C . GLN A 1 173 ? 4.358 10.807 -9.430 1.00 83.25 173 GLN A C 1
ATOM 1333 O O . GLN A 1 173 ? 5.454 11.270 -9.116 1.00 83.25 173 GLN A O 1
ATOM 1338 N N . VAL A 1 174 ? 3.660 9.986 -8.643 1.00 92.25 174 VAL A N 1
ATOM 1339 C CA . VAL A 1 174 ? 4.050 9.653 -7.273 1.00 92.25 174 VAL A CA 1
ATOM 1340 C C . VAL A 1 174 ? 4.672 8.268 -7.189 1.00 92.25 174 VAL A C 1
ATOM 1342 O O . VAL A 1 174 ? 5.873 8.166 -6.962 1.00 92.25 174 VAL A O 1
ATOM 1345 N N . TYR A 1 175 ? 3.877 7.210 -7.347 1.00 94.31 175 TYR A N 1
ATOM 1346 C CA . TYR A 1 175 ? 4.309 5.856 -7.008 1.00 94.31 175 TYR A CA 1
ATOM 1347 C C . TYR A 1 175 ? 5.352 5.321 -7.987 1.00 94.31 175 TYR A C 1
ATOM 1349 O O . TYR A 1 175 ? 6.332 4.731 -7.543 1.00 94.31 175 TYR A O 1
ATOM 1357 N N . GLU A 1 176 ? 5.216 5.587 -9.287 1.00 91.31 176 GLU A N 1
ATOM 1358 C CA . GLU A 1 176 ? 6.237 5.213 -10.274 1.00 91.31 176 GLU A CA 1
ATOM 1359 C C . GLU A 1 176 ? 7.598 5.860 -9.955 1.00 91.31 176 GLU A C 1
ATOM 1361 O O . GLU A 1 176 ? 8.610 5.166 -9.838 1.00 91.31 176 GLU A O 1
ATOM 1366 N N . THR A 1 177 ? 7.618 7.173 -9.706 1.00 93.88 177 THR A N 1
ATOM 1367 C CA . THR A 1 177 ? 8.839 7.919 -9.357 1.00 93.88 177 THR A CA 1
ATOM 1368 C C . THR A 1 177 ? 9.429 7.466 -8.019 1.00 93.88 177 THR A C 1
ATOM 1370 O O . THR A 1 177 ? 10.619 7.159 -7.933 1.00 93.88 177 THR A O 1
ATOM 1373 N N . ALA A 1 178 ? 8.607 7.415 -6.967 1.00 96.44 178 ALA A N 1
ATOM 1374 C CA . ALA A 1 178 ? 9.056 7.114 -5.613 1.00 96.44 178 ALA A CA 1
ATOM 1375 C C . ALA A 1 178 ? 9.567 5.675 -5.502 1.00 96.44 178 ALA A C 1
ATOM 1377 O O . ALA A 1 178 ? 10.644 5.452 -4.957 1.00 96.44 178 ALA A O 1
ATOM 1378 N N . LEU A 1 179 ? 8.854 4.695 -6.062 1.00 96.56 179 LEU A N 1
ATOM 1379 C CA . LEU A 1 179 ? 9.289 3.299 -6.001 1.00 96.56 179 LEU A CA 1
ATOM 1380 C C . LEU A 1 179 ? 10.525 3.048 -6.872 1.00 96.56 179 LEU A C 1
ATOM 1382 O O . LEU A 1 179 ? 11.396 2.281 -6.468 1.00 96.56 179 LEU A O 1
ATOM 1386 N N . THR A 1 180 ? 10.673 3.752 -7.999 1.00 95.81 180 THR A N 1
ATOM 1387 C CA . THR A 1 180 ? 11.914 3.715 -8.792 1.00 95.81 180 THR A CA 1
ATOM 1388 C C . THR A 1 180 ? 13.100 4.260 -7.993 1.00 95.81 180 THR A C 1
ATOM 1390 O O . THR A 1 180 ? 14.161 3.636 -7.949 1.00 95.81 180 THR A O 1
ATOM 1393 N N . GLN A 1 181 ? 12.929 5.399 -7.312 1.00 97.06 181 GLN A N 1
ATOM 1394 C CA . GLN A 1 181 ? 13.962 5.967 -6.443 1.00 97.06 181 GLN A CA 1
ATOM 1395 C C . GLN A 1 181 ? 14.285 5.045 -5.259 1.00 97.06 181 GLN A C 1
ATOM 1397 O O . GLN A 1 181 ? 15.460 4.856 -4.934 1.00 97.06 181 GLN A O 1
ATOM 1402 N N . ALA A 1 182 ? 13.264 4.456 -4.636 1.00 98.12 182 ALA A N 1
ATOM 1403 C 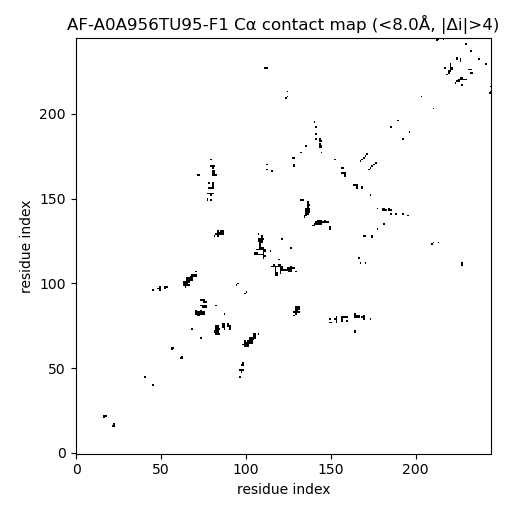CA . ALA A 1 182 ? 13.426 3.517 -3.535 1.00 98.12 182 ALA A CA 1
ATOM 1404 C C . ALA A 1 182 ? 14.201 2.272 -3.978 1.00 98.12 182 ALA A C 1
ATOM 1406 O O . ALA A 1 182 ? 15.152 1.871 -3.310 1.00 98.12 182 ALA A O 1
ATOM 1407 N N . TYR A 1 183 ? 13.857 1.707 -5.138 1.00 97.81 183 TYR A N 1
ATOM 1408 C CA . TYR A 1 183 ? 14.552 0.550 -5.691 1.00 97.81 183 TYR A CA 1
ATOM 1409 C C . TYR A 1 183 ? 16.001 0.870 -6.070 1.00 97.81 183 TYR A C 1
ATOM 1411 O O . TYR A 1 183 ? 16.900 0.099 -5.740 1.00 97.81 183 TYR A O 1
ATOM 1419 N N . LYS A 1 184 ? 16.260 2.027 -6.694 1.00 98.31 184 LYS A N 1
ATOM 1420 C CA . LYS A 1 184 ? 17.630 2.484 -6.970 1.00 98.31 184 LYS A CA 1
ATOM 1421 C C . LYS A 1 184 ? 18.449 2.574 -5.680 1.00 98.31 184 LYS A C 1
ATOM 1423 O O . LYS A 1 184 ? 19.537 2.017 -5.600 1.00 98.31 184 LYS A O 1
ATOM 1428 N N . THR A 1 185 ? 17.887 3.208 -4.654 1.00 98.25 185 THR A N 1
ATOM 1429 C CA . THR A 1 185 ? 18.540 3.339 -3.345 1.00 98.25 185 THR A CA 1
ATOM 1430 C C . THR A 1 185 ? 18.790 1.978 -2.698 1.00 98.25 185 THR A C 1
ATOM 1432 O O . THR A 1 185 ? 19.858 1.759 -2.133 1.00 98.25 185 THR A O 1
ATOM 1435 N N . PHE A 1 186 ? 17.838 1.046 -2.805 1.00 98.25 186 PHE A N 1
ATOM 1436 C CA . PHE A 1 186 ? 18.007 -0.329 -2.342 1.00 98.25 186 PHE A CA 1
ATOM 1437 C C . PHE A 1 186 ? 19.172 -1.026 -3.054 1.00 98.25 186 PHE A C 1
ATOM 1439 O O . PHE A 1 186 ? 19.982 -1.664 -2.392 1.00 98.25 186 PHE A O 1
ATOM 1446 N N . VAL A 1 187 ? 19.291 -0.887 -4.379 1.00 98.06 187 VAL A N 1
ATOM 1447 C CA . VAL A 1 187 ? 20.408 -1.455 -5.151 1.00 98.06 187 VAL A CA 1
ATOM 1448 C C . VAL A 1 187 ? 21.744 -0.863 -4.699 1.00 98.06 187 VAL A C 1
ATOM 1450 O O . VAL A 1 187 ? 22.665 -1.624 -4.404 1.00 98.06 187 VAL A O 1
ATOM 1453 N N . ASP A 1 188 ? 21.831 0.462 -4.577 1.00 97.75 188 ASP A N 1
ATOM 1454 C CA . ASP A 1 188 ? 23.058 1.164 -4.174 1.00 97.75 188 ASP A CA 1
ATOM 1455 C C . ASP A 1 188 ? 23.494 0.785 -2.746 1.00 97.75 188 ASP A C 1
ATOM 1457 O O . ASP A 1 188 ? 24.683 0.651 -2.457 1.00 97.75 188 ASP A O 1
ATOM 1461 N N . LYS A 1 189 ? 22.526 0.569 -1.847 1.00 96.94 189 LYS A N 1
ATOM 1462 C CA . LYS A 1 189 ? 22.753 0.205 -0.441 1.00 96.94 189 LYS A CA 1
ATOM 1463 C C . LYS A 1 189 ? 22.706 -1.296 -0.172 1.00 96.94 189 LYS A C 1
ATOM 1465 O O . LYS A 1 189 ? 22.835 -1.683 0.988 1.00 96.94 189 LYS A O 1
ATOM 1470 N N . ARG A 1 190 ? 22.528 -2.152 -1.183 1.00 95.81 190 ARG A N 1
ATOM 1471 C CA . ARG A 1 190 ? 22.185 -3.576 -1.002 1.00 95.81 190 ARG A CA 1
ATOM 1472 C C . ARG A 1 190 ? 23.095 -4.298 -0.007 1.00 95.81 190 ARG A C 1
ATOM 1474 O O . ARG A 1 190 ? 22.614 -4.978 0.888 1.00 95.81 190 ARG A O 1
ATOM 1481 N N . GLN A 1 191 ? 24.406 -4.083 -0.113 1.00 96.00 191 GLN A N 1
ATOM 1482 C CA . GLN A 1 191 ? 25.409 -4.703 0.767 1.00 96.00 191 GLN A CA 1
ATOM 1483 C C . GLN A 1 191 ? 25.306 -4.257 2.234 1.00 96.00 191 GLN A C 1
ATOM 1485 O O . GLN A 1 191 ? 25.752 -4.966 3.129 1.00 96.00 191 GLN A O 1
ATOM 1490 N N . THR A 1 192 ? 24.714 -3.091 2.483 1.00 96.31 192 THR A N 1
ATOM 1491 C CA . THR A 1 192 ? 24.471 -2.542 3.824 1.00 96.31 192 THR A CA 1
ATOM 1492 C C . THR A 1 192 ? 23.082 -2.890 4.367 1.00 96.31 192 THR A C 1
ATOM 1494 O O . THR A 1 192 ? 22.777 -2.547 5.503 1.00 96.31 192 THR A O 1
ATOM 1497 N N . LEU A 1 193 ? 22.247 -3.580 3.576 1.00 96.75 193 LEU A N 1
ATOM 1498 C CA . LEU A 1 193 ? 20.880 -3.985 3.924 1.00 96.75 193 LEU A CA 1
ATOM 1499 C C . LEU A 1 193 ? 20.686 -5.508 3.751 1.00 96.75 193 LEU A C 1
ATOM 1501 O O . LEU A 1 193 ? 19.789 -5.925 3.014 1.00 96.75 193 LEU A O 1
ATOM 1505 N N . PRO A 1 194 ? 21.511 -6.355 4.402 1.00 96.62 194 PRO A N 1
ATOM 1506 C CA . PRO A 1 194 ? 21.530 -7.798 4.150 1.00 96.62 194 PRO A CA 1
ATOM 1507 C C . PRO A 1 194 ? 20.194 -8.486 4.457 1.00 96.62 194 PRO A C 1
ATOM 1509 O O . PRO A 1 194 ? 19.771 -9.348 3.691 1.00 96.62 194 PRO A O 1
ATOM 1512 N N . ASP A 1 195 ? 19.493 -8.074 5.516 1.00 96.44 195 ASP A N 1
ATOM 1513 C CA . ASP A 1 195 ? 18.201 -8.666 5.886 1.00 96.44 195 ASP A CA 1
ATOM 1514 C C . ASP A 1 195 ? 17.114 -8.350 4.850 1.00 96.44 195 AS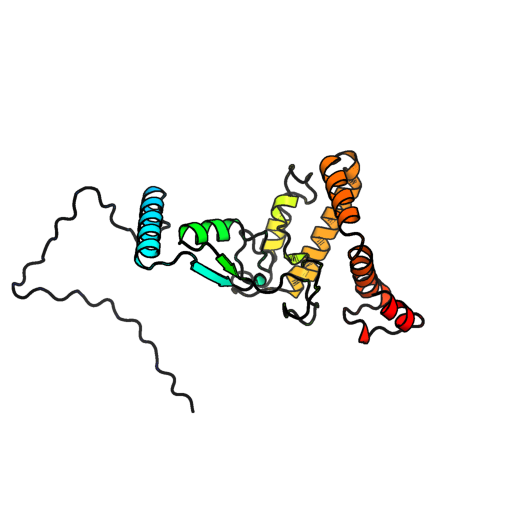P A C 1
ATOM 1516 O O . ASP A 1 195 ? 16.324 -9.219 4.476 1.00 96.44 195 ASP A O 1
ATOM 1520 N N . LEU A 1 196 ? 17.100 -7.115 4.335 1.00 96.19 196 LEU A N 1
ATOM 1521 C CA . LEU A 1 196 ? 16.164 -6.705 3.290 1.00 96.19 196 LEU A CA 1
ATOM 1522 C C . LEU A 1 196 ? 16.491 -7.381 1.953 1.00 96.19 196 LEU A C 1
ATOM 1524 O O . LEU A 1 196 ? 15.576 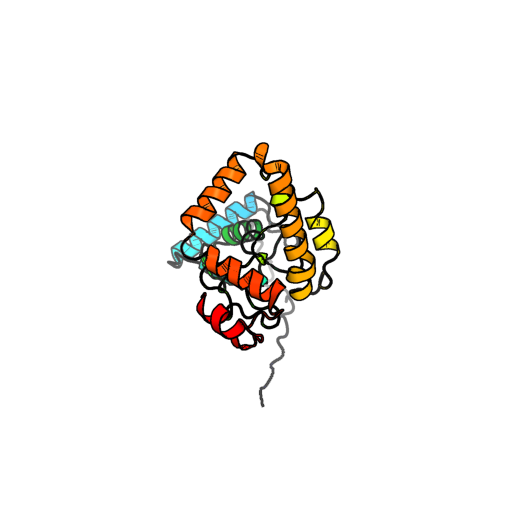-7.803 1.247 1.00 96.19 196 LEU A O 1
ATOM 1528 N N . ASP A 1 197 ? 17.775 -7.518 1.609 1.00 97.62 197 ASP A N 1
ATOM 1529 C CA . ASP A 1 197 ? 18.198 -8.227 0.397 1.00 97.62 197 ASP A CA 1
ATOM 1530 C C . ASP A 1 197 ? 17.831 -9.714 0.456 1.00 97.62 197 ASP A C 1
ATOM 1532 O O . ASP A 1 197 ? 17.260 -10.248 -0.497 1.00 97.62 197 ASP A O 1
ATOM 1536 N N . ALA A 1 198 ? 18.050 -10.362 1.604 1.00 97.75 198 ALA A N 1
ATOM 1537 C CA . ALA A 1 198 ? 17.644 -11.744 1.836 1.00 97.75 198 ALA A CA 1
ATOM 1538 C C . ALA A 1 198 ? 16.119 -11.914 1.756 1.00 97.75 198 ALA A C 1
ATOM 1540 O O . ALA A 1 198 ? 15.638 -12.821 1.074 1.00 97.75 198 ALA A O 1
ATOM 1541 N N . ALA A 1 199 ? 15.347 -11.020 2.385 1.00 97.12 199 ALA A N 1
ATOM 1542 C CA . ALA A 1 199 ? 13.888 -11.039 2.314 1.00 97.12 199 ALA A CA 1
ATOM 1543 C C . ALA A 1 199 ? 13.380 -10.844 0.875 1.00 97.12 199 ALA A C 1
ATOM 1545 O O . ALA A 1 199 ? 12.481 -11.560 0.432 1.00 97.12 199 ALA A O 1
ATOM 1546 N N . PHE A 1 200 ? 13.982 -9.926 0.113 1.00 96.75 200 PHE A N 1
ATOM 1547 C CA . PHE A 1 200 ? 13.620 -9.689 -1.283 1.00 96.75 200 PHE A CA 1
ATOM 1548 C C . PHE A 1 200 ? 13.992 -10.871 -2.190 1.00 96.75 200 PHE A C 1
ATOM 1550 O O . PHE A 1 200 ? 13.210 -11.264 -3.059 1.00 96.75 200 PHE A O 1
ATOM 1557 N N . ALA A 1 201 ? 15.162 -11.481 -1.986 1.00 97.50 201 ALA A N 1
ATOM 1558 C CA . ALA A 1 201 ? 15.565 -12.690 -2.697 1.00 97.50 201 ALA A CA 1
ATOM 1559 C C . ALA A 1 201 ? 14.614 -13.860 -2.404 1.00 97.50 201 ALA A C 1
ATOM 1561 O O . ALA A 1 201 ? 14.146 -14.512 -3.341 1.00 97.50 201 ALA A O 1
ATOM 1562 N N . HIS A 1 202 ? 14.270 -14.067 -1.131 1.00 98.31 202 HIS A N 1
ATOM 1563 C CA . HIS A 1 202 ? 13.310 -15.083 -0.714 1.00 98.31 202 HIS A CA 1
ATOM 1564 C C . HIS A 1 202 ? 11.930 -14.847 -1.334 1.00 98.31 202 HIS A C 1
ATOM 1566 O O . HIS A 1 202 ? 11.357 -15.773 -1.902 1.00 98.31 202 HIS A O 1
ATOM 1572 N N . PHE A 1 203 ? 11.426 -13.608 -1.312 1.00 97.12 203 PHE A N 1
ATOM 1573 C CA . PHE A 1 203 ? 10.154 -13.254 -1.944 1.00 97.12 203 PHE A CA 1
ATOM 1574 C C . PHE A 1 203 ? 10.140 -13.607 -3.437 1.00 97.12 203 PHE A C 1
ATOM 1576 O O . PHE A 1 203 ? 9.190 -14.230 -3.908 1.00 97.12 203 PHE A O 1
ATOM 1583 N N . LYS A 1 204 ? 11.202 -13.267 -4.182 1.00 97.31 204 LYS A N 1
ATOM 1584 C CA . LYS A 1 204 ? 11.300 -13.614 -5.610 1.00 97.31 204 LYS A CA 1
ATOM 1585 C C . LYS A 1 204 ? 11.292 -15.121 -5.841 1.00 97.31 204 LYS A C 1
ATOM 1587 O O . LYS A 1 204 ? 10.636 -15.585 -6.766 1.00 97.31 204 LYS A O 1
ATOM 1592 N N . GLN A 1 205 ? 12.013 -15.878 -5.014 1.00 97.69 205 GLN A N 1
ATOM 1593 C CA . GLN A 1 205 ? 12.070 -17.333 -5.130 1.00 97.69 205 GLN A CA 1
ATOM 1594 C C . GLN A 1 205 ? 10.717 -17.977 -4.809 1.00 97.69 205 GLN A C 1
ATOM 1596 O O . GLN A 1 205 ? 10.260 -18.837 -5.556 1.00 97.69 205 GLN A O 1
ATOM 1601 N N . ALA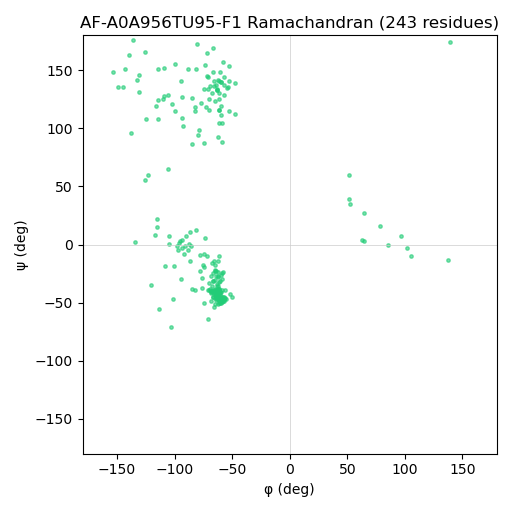 A 1 206 ? 10.068 -17.540 -3.729 1.00 97.50 206 ALA A N 1
ATOM 1602 C CA . ALA A 1 206 ? 8.781 -18.067 -3.284 1.00 97.50 206 ALA A CA 1
ATOM 1603 C C . ALA A 1 206 ? 7.645 -17.813 -4.290 1.00 97.50 206 ALA A C 1
ATOM 1605 O O . ALA A 1 206 ? 6.664 -18.544 -4.292 1.00 97.50 206 ALA A O 1
ATOM 1606 N N . ASN A 1 207 ? 7.789 -16.803 -5.153 1.00 96.69 207 ASN A N 1
ATOM 1607 C CA . ASN A 1 207 ? 6.772 -16.378 -6.116 1.00 96.69 207 ASN A CA 1
ATOM 1608 C C . ASN A 1 207 ? 7.205 -16.569 -7.580 1.00 96.69 207 ASN A C 1
ATOM 1610 O O . ASN A 1 207 ? 6.598 -16.004 -8.490 1.00 96.69 207 ASN A O 1
ATOM 1614 N N . ALA A 1 208 ? 8.263 -17.347 -7.831 1.00 94.44 208 ALA A N 1
ATOM 1615 C CA . ALA A 1 208 ? 8.879 -17.467 -9.154 1.00 94.44 208 ALA A CA 1
ATOM 1616 C C . ALA A 1 208 ? 7.920 -17.986 -10.244 1.00 94.44 208 ALA A C 1
ATOM 1618 O O . ALA A 1 208 ? 8.105 -17.667 -11.417 1.00 94.44 208 ALA A O 1
ATOM 1619 N N . GLU A 1 209 ? 6.892 -18.752 -9.863 1.00 92.81 209 GLU A N 1
ATOM 1620 C CA . GLU A 1 209 ? 5.910 -19.330 -10.788 1.00 92.81 209 GLU A CA 1
ATOM 1621 C C . GLU A 1 209 ? 5.104 -18.278 -11.568 1.00 92.81 209 GLU A C 1
ATOM 1623 O O . GLU A 1 209 ? 4.762 -18.511 -12.728 1.00 92.81 209 GLU A O 1
ATOM 1628 N N . TRP A 1 210 ? 4.848 -17.113 -10.962 1.00 92.44 210 TRP A N 1
ATOM 1629 C CA . TRP A 1 210 ? 4.034 -16.046 -11.551 1.00 92.44 210 TRP A CA 1
ATOM 1630 C C . TRP A 1 210 ? 4.807 -14.729 -11.711 1.00 92.44 210 TRP A C 1
ATOM 1632 O O . TRP A 1 210 ? 4.621 -14.026 -12.705 1.00 92.44 210 TRP A O 1
ATOM 1642 N N . LEU A 1 211 ? 5.723 -14.409 -10.790 1.00 94.06 211 LEU A N 1
ATOM 1643 C CA . LEU A 1 211 ? 6.344 -13.083 -10.692 1.00 94.06 211 LEU A CA 1
ATOM 1644 C C . LEU A 1 211 ? 7.163 -12.700 -11.926 1.00 94.06 211 LEU A C 1
ATOM 1646 O O . LEU A 1 211 ? 7.136 -11.548 -12.348 1.00 94.06 211 LEU A O 1
ATOM 1650 N N . GLN A 1 212 ? 7.896 -13.647 -12.519 1.00 91.81 212 GLN A N 1
ATOM 1651 C CA . GLN A 1 212 ? 8.712 -13.348 -13.698 1.00 91.81 212 GLN A CA 1
ATOM 1652 C C . GLN A 1 212 ? 7.846 -12.987 -14.910 1.00 91.81 212 GLN A C 1
ATOM 1654 O O . GLN A 1 212 ? 8.205 -12.085 -15.664 1.00 91.81 212 GLN A O 1
ATOM 1659 N N . ARG A 1 213 ? 6.714 -13.678 -15.087 1.00 90.81 213 ARG A N 1
ATOM 1660 C CA . ARG A 1 213 ? 5.771 -13.401 -16.175 1.00 90.81 213 ARG A CA 1
ATOM 1661 C C . ARG A 1 213 ? 5.100 -12.051 -15.956 1.00 90.81 213 ARG A C 1
ATOM 1663 O O . ARG A 1 213 ? 5.138 -11.209 -16.839 1.00 90.81 213 ARG A O 1
ATOM 1670 N N . ASP A 1 214 ? 4.597 -11.797 -14.754 1.00 91.12 214 ASP A N 1
ATOM 1671 C CA . ASP A 1 214 ? 3.968 -10.516 -14.423 1.00 91.12 214 ASP A CA 1
ATOM 1672 C C . ASP A 1 214 ? 4.930 -9.322 -14.603 1.00 91.12 214 ASP A C 1
ATOM 1674 O O . ASP A 1 214 ? 4.595 -8.329 -15.248 1.00 91.12 214 ASP A O 1
ATOM 1678 N N . ALA A 1 215 ? 6.179 -9.454 -14.144 1.00 91.81 215 ALA A N 1
ATOM 1679 C CA . ALA A 1 215 ? 7.198 -8.424 -14.331 1.00 91.81 215 ALA A CA 1
ATOM 1680 C C . ALA A 1 215 ? 7.569 -8.215 -15.811 1.00 91.81 215 ALA A C 1
ATOM 1682 O O . ALA A 1 215 ? 7.771 -7.079 -16.241 1.00 91.81 215 ALA A O 1
ATOM 1683 N N . LEU A 1 216 ? 7.660 -9.290 -16.603 1.00 91.75 216 LEU A N 1
ATOM 1684 C CA . LEU A 1 216 ? 7.930 -9.184 -18.038 1.00 91.75 216 LEU A CA 1
ATOM 1685 C C . LEU A 1 216 ? 6.770 -8.503 -18.774 1.00 91.75 216 LEU A C 1
ATOM 1687 O O . LEU A 1 216 ? 7.018 -7.654 -19.628 1.00 91.75 216 LEU A O 1
ATOM 1691 N N . PHE A 1 217 ? 5.527 -8.825 -18.415 1.00 90.56 217 PHE A N 1
ATOM 1692 C CA . PHE A 1 217 ? 4.335 -8.175 -18.955 1.00 90.56 217 PHE A CA 1
ATOM 1693 C C . PHE A 1 217 ? 4.372 -6.657 -18.726 1.00 90.56 217 PHE A C 1
ATOM 1695 O O . PHE A 1 217 ? 4.168 -5.882 -19.661 1.00 90.56 217 PHE A O 1
ATOM 1702 N N . ASP A 1 218 ? 4.719 -6.217 -17.512 1.00 89.06 218 ASP A N 1
ATOM 1703 C CA . ASP A 1 218 ? 4.868 -4.792 -17.187 1.00 89.06 218 ASP A CA 1
ATOM 1704 C C . ASP A 1 218 ? 5.970 -4.109 -18.021 1.00 89.06 218 ASP A C 1
ATOM 1706 O O . ASP A 1 218 ? 5.769 -3.007 -18.539 1.00 89.06 218 ASP A O 1
ATOM 1710 N N . VAL A 1 219 ? 7.111 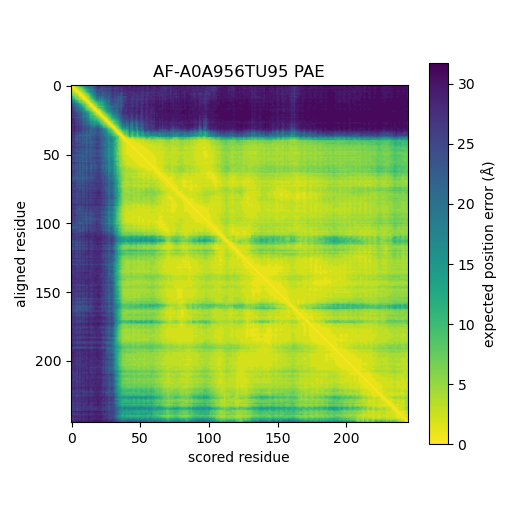-4.779 -18.230 1.00 91.25 219 VAL A N 1
ATOM 1711 C CA . VAL A 1 219 ? 8.200 -4.272 -19.086 1.00 91.25 219 VAL A CA 1
ATOM 1712 C C . VAL A 1 219 ? 7.752 -4.138 -20.543 1.00 91.25 219 VAL A C 1
ATOM 1714 O O . VAL A 1 219 ? 8.009 -3.106 -21.165 1.00 91.25 219 VAL A O 1
ATOM 1717 N N . LEU A 1 220 ? 7.060 -5.135 -21.097 1.00 92.25 220 LEU A N 1
ATOM 1718 C CA . LEU A 1 220 ? 6.555 -5.083 -22.472 1.00 92.25 220 LEU A CA 1
ATOM 1719 C C . LEU A 1 220 ? 5.535 -3.951 -22.652 1.00 92.25 220 LEU A C 1
ATOM 1721 O O . LEU A 1 220 ? 5.661 -3.156 -23.590 1.00 92.25 220 LEU A O 1
ATOM 1725 N N . ASN A 1 221 ? 4.594 -3.810 -21.712 1.00 89.44 221 ASN A N 1
ATOM 1726 C CA . ASN A 1 221 ? 3.616 -2.720 -21.706 1.00 89.44 221 ASN A CA 1
ATOM 1727 C C . ASN A 1 221 ? 4.292 -1.347 -21.702 1.00 89.44 221 ASN A C 1
ATOM 1729 O O . ASN A 1 221 ? 3.912 -0.464 -22.468 1.00 89.44 221 ASN A O 1
ATOM 1733 N N . LYS A 1 222 ? 5.292 -1.143 -20.837 1.00 86.25 222 LYS A N 1
ATOM 1734 C CA . LYS A 1 222 ? 5.902 0.177 -20.620 1.00 86.25 222 LYS A CA 1
ATOM 1735 C C . LYS A 1 222 ? 6.960 0.539 -21.652 1.00 86.25 222 LYS A C 1
ATOM 1737 O O . LYS A 1 222 ? 7.039 1.704 -22.042 1.00 86.25 222 LYS A O 1
ATOM 1742 N N . SER A 1 223 ? 7.780 -0.422 -22.069 1.00 89.12 223 SER A N 1
ATOM 1743 C CA . SER A 1 223 ? 9.010 -0.164 -22.827 1.00 89.12 223 SER A CA 1
ATOM 1744 C C . SER A 1 223 ? 8.951 -0.578 -24.293 1.00 89.12 223 SER A C 1
ATOM 1746 O O . SER A 1 223 ? 9.774 -0.093 -25.064 1.00 89.12 223 SER A O 1
ATOM 1748 N N . VAL A 1 224 ? 8.015 -1.450 -24.683 1.00 91.56 224 VAL A N 1
ATOM 1749 C CA . VAL A 1 224 ? 7.922 -1.958 -26.063 1.00 91.56 224 VAL A CA 1
ATOM 1750 C C . VAL A 1 224 ? 6.649 -1.470 -26.745 1.00 91.56 224 VAL A C 1
ATOM 1752 O O . VAL A 1 224 ? 6.718 -0.850 -27.804 1.00 91.56 224 VAL A O 1
ATOM 1755 N N . TYR A 1 225 ? 5.489 -1.724 -26.137 1.00 91.50 225 TYR A N 1
ATOM 1756 C CA . TYR A 1 225 ? 4.193 -1.500 -26.784 1.00 91.50 225 TYR A CA 1
ATOM 1757 C C . TYR A 1 225 ? 3.492 -0.210 -26.354 1.00 91.50 225 TYR A C 1
ATOM 1759 O O . TYR A 1 225 ? 2.603 0.264 -27.060 1.00 91.50 225 TYR A O 1
ATOM 1767 N N . HIS A 1 226 ? 3.894 0.376 -25.222 1.00 87.56 226 HIS A N 1
ATOM 1768 C CA . HIS A 1 226 ? 3.313 1.597 -24.649 1.00 87.56 226 HIS A CA 1
ATOM 1769 C C . HIS A 1 226 ? 1.782 1.532 -24.481 1.00 87.56 226 HIS A C 1
ATOM 1771 O O . HIS A 1 226 ? 1.079 2.533 -24.633 1.00 87.56 226 HIS A O 1
ATOM 1777 N N . SER A 1 227 ? 1.269 0.344 -24.165 1.00 85.75 227 SER A N 1
ATOM 1778 C CA . SER A 1 227 ? -0.148 0.052 -23.950 1.00 85.75 227 SER A CA 1
ATOM 1779 C C . SER A 1 227 ? -0.270 -0.989 -22.846 1.00 85.75 227 SER A C 1
ATOM 1781 O O . SER A 1 227 ? 0.488 -1.948 -22.858 1.00 85.75 227 SER A O 1
ATOM 1783 N N . ASP A 1 228 ? -1.199 -0.786 -21.911 1.00 79.94 228 ASP A N 1
ATOM 1784 C CA . ASP A 1 228 ? -1.551 -1.703 -20.816 1.00 79.94 228 ASP A CA 1
ATOM 1785 C C . ASP A 1 228 ? -2.612 -2.749 -21.217 1.00 79.94 228 ASP A C 1
ATOM 1787 O O . ASP A 1 228 ? -3.148 -3.464 -20.368 1.00 79.94 228 ASP A O 1
ATOM 1791 N N . ASP A 1 229 ? -2.899 -2.838 -22.517 1.00 85.31 229 ASP A N 1
ATOM 1792 C CA . ASP A 1 229 ? -3.812 -3.793 -23.129 1.00 85.31 229 ASP A CA 1
ATOM 1793 C C . ASP A 1 229 ? -3.085 -4.563 -24.238 1.00 85.31 229 ASP A C 1
ATOM 1795 O O . ASP A 1 229 ? -2.772 -4.029 -25.309 1.00 85.31 229 ASP A O 1
ATOM 1799 N N . TRP A 1 230 ? -2.804 -5.836 -23.962 1.00 86.62 230 TRP A N 1
ATOM 1800 C CA . TRP A 1 230 ? -2.037 -6.689 -24.861 1.00 86.62 230 TRP A CA 1
ATOM 1801 C C . TRP A 1 230 ? -2.758 -6.978 -26.172 1.00 86.62 230 TRP A C 1
ATOM 1803 O O . TRP A 1 230 ? -2.095 -7.214 -27.182 1.00 86.62 230 TRP A O 1
ATOM 1813 N N . GLU A 1 231 ? -4.091 -6.900 -26.211 1.00 87.69 231 GLU A N 1
ATOM 1814 C CA . GLU A 1 231 ? -4.857 -7.093 -27.446 1.00 87.69 231 GLU A CA 1
ATOM 1815 C C . GLU A 1 231 ? -4.501 -6.024 -28.491 1.00 87.69 231 GLU A C 1
ATOM 1817 O O . GLU A 1 231 ? -4.522 -6.278 -29.699 1.00 87.69 231 GLU A O 1
ATOM 1822 N N . HIS A 1 232 ? -4.084 -4.843 -28.025 1.00 88.25 232 HIS A N 1
ATOM 1823 C CA . HIS A 1 232 ? -3.685 -3.713 -28.854 1.00 88.25 232 HIS A CA 1
ATOM 1824 C C . HIS A 1 232 ? -2.189 -3.670 -29.188 1.00 88.25 232 HIS A C 1
ATOM 1826 O O . HIS A 1 232 ? -1.765 -2.771 -29.925 1.00 88.25 232 HIS A O 1
ATOM 1832 N N . TRP A 1 233 ? -1.381 -4.616 -28.699 1.00 92.00 233 TRP A N 1
ATOM 1833 C CA . TRP A 1 233 ? 0.039 -4.688 -29.039 1.00 92.00 233 TRP A CA 1
ATOM 1834 C C . TRP A 1 233 ? 0.236 -4.936 -30.541 1.00 92.00 233 TRP A C 1
ATOM 1836 O O . TRP A 1 233 ? -0.393 -5.808 -31.147 1.00 92.00 233 TRP A O 1
ATOM 1846 N N . LYS A 1 234 ? 1.132 -4.153 -31.152 1.00 91.62 234 LYS A N 1
ATOM 1847 C CA . LYS A 1 234 ? 1.457 -4.192 -32.586 1.00 91.62 234 LYS A CA 1
ATOM 1848 C C . LYS A 1 234 ? 2.964 -4.244 -32.780 1.00 91.62 234 LYS A C 1
ATOM 1850 O O . LYS A 1 234 ? 3.705 -3.599 -32.048 1.00 91.62 234 LYS A O 1
ATOM 1855 N N . GLY A 1 235 ? 3.406 -4.950 -33.814 1.00 90.31 235 GLY A N 1
ATOM 1856 C CA . GLY A 1 235 ? 4.819 -5.061 -34.166 1.00 90.31 235 GLY A CA 1
ATOM 1857 C C . GLY A 1 235 ? 5.191 -6.478 -34.597 1.00 90.31 235 GLY A C 1
ATOM 1858 O O . GLY A 1 235 ? 4.363 -7.383 -34.501 1.00 90.31 235 GLY A O 1
ATOM 1859 N N . PRO A 1 236 ? 6.432 -6.682 -35.066 1.00 89.56 236 PRO A N 1
ATOM 1860 C CA . PRO A 1 236 ? 6.877 -7.966 -35.606 1.00 89.56 236 PRO A CA 1
ATOM 1861 C C . PRO A 1 236 ? 6.838 -9.110 -34.581 1.00 89.56 236 PRO A C 1
ATOM 1863 O O . PRO A 1 236 ? 6.638 -10.254 -34.973 1.00 89.56 236 PRO A O 1
ATOM 1866 N N . ASN A 1 237 ? 6.974 -8.801 -33.286 1.00 91.94 237 ASN A N 1
ATOM 1867 C CA . ASN A 1 237 ? 6.991 -9.793 -32.206 1.00 91.94 237 ASN A CA 1
ATOM 1868 C C . ASN A 1 237 ? 5.686 -9.840 -31.395 1.00 91.94 237 ASN A C 1
ATOM 1870 O O . ASN A 1 237 ? 5.586 -10.648 -30.479 1.00 91.94 237 ASN A O 1
ATOM 1874 N N . ALA A 1 238 ? 4.682 -9.015 -31.723 1.00 90.56 238 ALA A N 1
ATOM 1875 C CA . ALA A 1 238 ? 3.493 -8.856 -30.883 1.00 90.56 238 ALA A CA 1
ATOM 1876 C C . ALA A 1 238 ? 2.750 -10.178 -30.657 1.00 90.56 238 ALA A C 1
ATOM 1878 O O . ALA A 1 238 ? 2.413 -10.494 -29.525 1.00 90.56 238 ALA A O 1
ATOM 1879 N N . GLU A 1 239 ? 2.547 -10.982 -31.702 1.00 90.38 239 GLU A N 1
ATOM 1880 C CA . GLU A 1 239 ? 1.875 -12.282 -31.563 1.00 90.38 239 GLU A CA 1
ATOM 1881 C C . GLU A 1 239 ? 2.672 -13.271 -30.708 1.00 90.38 239 GLU A C 1
ATOM 1883 O O . GLU A 1 239 ? 2.091 -13.987 -29.902 1.00 90.38 239 GLU A O 1
ATOM 1888 N N . LEU A 1 240 ? 4.003 -13.282 -30.823 1.00 90.31 240 LEU A N 1
ATOM 1889 C CA . LEU A 1 240 ? 4.846 -14.128 -29.978 1.00 90.31 240 LEU A CA 1
ATOM 1890 C C . LEU A 1 240 ? 4.758 -13.700 -28.508 1.00 90.31 240 LEU A C 1
ATOM 1892 O O . LEU A 1 240 ? 4.575 -14.540 -27.630 1.00 90.31 240 LEU A O 1
ATOM 1896 N N . ASP A 1 241 ? 4.859 -12.397 -28.252 1.00 91.56 241 ASP A N 1
ATOM 1897 C CA . ASP A 1 241 ? 4.887 -11.843 -26.901 1.00 91.56 241 ASP A CA 1
ATOM 1898 C C . ASP A 1 241 ? 3.553 -12.033 -26.165 1.00 91.56 241 ASP A C 1
ATOM 1900 O O . ASP A 1 241 ? 3.547 -12.249 -24.954 1.00 91.56 241 ASP A O 1
ATOM 1904 N N . LYS A 1 242 ? 2.423 -12.041 -26.885 1.00 88.62 242 LYS A N 1
ATOM 1905 C CA . LYS A 1 242 ? 1.097 -12.369 -26.328 1.00 88.62 242 LYS A CA 1
ATOM 1906 C C . LYS A 1 242 ? 1.008 -13.795 -25.777 1.00 88.62 242 LYS A C 1
ATOM 1908 O O . LYS A 1 242 ? 0.179 -14.056 -24.916 1.00 88.62 242 LYS A O 1
ATOM 1913 N N . HIS A 1 243 ? 1.853 -14.709 -26.254 1.00 85.69 243 HIS A N 1
ATOM 1914 C CA . HIS A 1 243 ? 1.891 -16.105 -25.810 1.00 85.69 243 HIS A CA 1
ATOM 1915 C C . HIS A 1 243 ? 2.901 -16.373 -24.683 1.00 85.69 243 HIS A C 1
ATOM 1917 O O . HIS A 1 243 ? 3.069 -17.522 -24.274 1.00 85.69 243 HIS A O 1
ATOM 1923 N N . LEU A 1 244 ? 3.579 -15.341 -24.167 1.00 79.38 244 LEU A N 1
ATOM 1924 C CA . LEU A 1 244 ? 4.471 -15.469 -23.007 1.00 79.38 244 LEU A CA 1
ATOM 1925 C C . LEU A 1 244 ? 3.714 -15.534 -21.665 1.00 79.38 244 LEU A C 1
ATOM 1927 O O . LEU A 1 244 ? 4.338 -15.813 -20.634 1.00 79.38 244 LEU A O 1
ATOM 1931 N N . PHE A 1 245 ? 2.398 -15.288 -21.676 1.00 68.44 245 PHE A N 1
ATOM 1932 C CA . PHE A 1 245 ? 1.549 -15.104 -20.496 1.00 68.44 245 PHE A CA 1
ATOM 1933 C C . PHE A 1 245 ? 0.401 -16.111 -20.454 1.00 68.44 245 PHE A C 1
ATOM 1935 O O . PHE A 1 245 ? -0.294 -16.269 -21.482 1.00 68.44 245 PHE A O 1
#

Radius of gyration: 25.79 Å; Cα contacts (8 Å, |Δi|>4): 242; chains: 1; bounding box: 73×41×77 Å

Nearest PDB structures (foldseek):
  3zo9-assembly1_A  TM=8.244E-01  e=1.312E+00  Mycolicibacterium smegmatis
  8uqv-assembly1_D  TM=8.061E-01  e=1.843E+00  Mycobacterium tuberculosis
  3zo9-assembly1_B  TM=7.381E-01  e=1.555E+00  Mycolicibacterium smegmatis
  7eey-assembly1_B  TM=1.967E-01  e=7.182E+00  Schizosaccharomyces pombe 972h-

Sequence (245 aa):
MTRIYPFTAPRLGARPAGPDGRRLIQKQPAGTARMRFGRALNEAEWSRYEQAVGQAKQRLGVENLGMITPIRSLPTPLNTGIGSLHGALPFFGFIKRLGFNVAQVDPDGFSQVNNISPYLGTTFSTSPLQIDLTPLETEAWGNLLAQGTTAGIAAKNPRQHTNRVAYPYAYKQVYETALTQAYKTFVDKRQTLPDLDAAFAHFKQANAEWLQRDALFDVLNKSVYHSDDWEHWKGPNAELDKHLF

Mean predicted aligned error: 10.21 Å

Secondary structure (DSSP, 8-state):
-------PPPP-PPPPPPTTS--------TT-----TTSPPPHHHHHHHHHHHHHHHHHHT----EEE--GGGS--SS-SSS--TTTTHHHHHHHHHTT--EEE----EEEPSS---TTSEEEEEEPGGGS-SGGGGSGGGT-SS-TTHHHHHHHT-TTTTTT---HHIIIIIIIHHHHHHHHHHHHHHGGG-HHHHHHHHHHHHHTHHHHHHHHHHHHIIIIII--S-GGG--STTHHHHHTT-

Solvent-accessible surface area (backbone atoms only — not comparable to full-atom values): 14715 Å² total; per-residue (Å²): 139,83,86,81,78,84,86,76,78,80,73,88,68,80,79,83,76,56,103,78,76,57,83,83,76,75,80,71,67,92,80,69,77,74,86,64,84,93,60,83,76,51,71,75,55,44,55,53,49,37,51,51,46,51,51,48,28,62,76,69,70,47,87,76,36,73,44,80,49,53,40,58,71,32,63,38,94,64,53,49,23,55,19,16,66,63,35,16,52,68,50,55,54,53,44,40,60,73,56,37,76,40,81,46,61,56,61,61,22,40,40,42,93,93,44,77,47,46,90,51,36,43,90,82,54,66,24,76,71,33,61,47,62,66,60,33,37,30,73,96,56,68,40,26,34,61,76,63,51,54,58,53,47,24,75,63,30,94,39,68,95,64,90,50,70,29,60,70,51,24,47,66,67,40,50,53,50,52,52,51,48,23,50,51,41,42,63,79,41,34,89,82,34,56,68,60,48,48,50,51,53,49,53,51,62,78,38,49,94,52,49,60,50,56,54,48,51,52,47,42,23,68,77,72,54,69,41,91,46,75,90,73,46,70,64,97,56,32,75,62,60,64,68,69,107